Protein AF-A0A4Q6B5M4-F1 (afdb_monomer)

pLDDT: mean 81.04, std 25.34, range [31.17, 98.75]

Secondary structure (DSSP, 8-state):
---------------------------------------PPPP----TTHHHHHH--TTT--SPP----S---SSEEEEEEEEESSSEEEEEEEEETTEEEEEEETT---S-TT-----EEEEEEEGGGGG--EEEPTTSTT-EEEEEEEEEEEEETT--TTS-HHHHHHHHHHTT---EE-

Nearest PDB structures (foldseek):
  5dmp-assembly1_A  TM=9.239E-01  e=4.808E-09  Methanocella paludicola
  3n9b-assembly1_A  TM=9.604E-01  e=8.355E-09  Pseudomonas aeruginosa
  3p43-assembly1_A  TM=9.203E-01  e=5.081E-09  Methanosarcina barkeri str. Fusaro
  3ta7-assembly1_A  TM=9.375E-01  e=7.078E-09  Candidatus Korarchaeum cryptofilum OPF8
  3n9d-assembly1_A  TM=9.687E-01  e=2.818E-08  Pseudomonas aeruginosa

Solvent-accessible surface area (backbone atoms only — not comparable to full-atom values): 11612 Å² total; per-residue (Å²): 140,88,89,87,89,81,82,87,89,86,90,87,87,84,90,85,83,90,80,92,78,92,75,88,77,78,84,79,79,80,80,75,79,77,77,77,74,75,74,74,75,73,74,84,70,74,70,68,36,49,70,40,48,72,54,56,57,72,92,74,34,85,66,69,82,56,52,75,45,82,84,74,61,92,73,30,43,34,32,31,31,39,32,47,36,99,57,64,30,22,38,43,30,40,52,45,93,29,23,19,49,27,24,46,13,66,78,42,85,67,92,53,87,86,61,84,70,69,68,44,82,52,67,36,38,30,55,75,50,68,81,55,62,51,65,37,49,84,89,47,77,77,23,23,41,38,38,72,71,46,71,53,54,43,44,55,57,94,65,55,95,87,59,57,58,57,59,55,49,53,52,16,60,76,69,74,52,81,60,67,46,115

Structure (mmCIF, N/CA/C/O backbone):
data_AF-A0A4Q6B5M4-F1
#
_entry.id   AF-A0A4Q6B5M4-F1
#
loop_
_atom_site.group_PDB
_atom_site.id
_atom_site.type_symbol
_atom_site.label_atom_id
_atom_site.label_alt_id
_atom_site.label_comp_id
_atom_site.label_asym_id
_atom_site.label_entity_id
_atom_site.label_seq_id
_atom_site.pdbx_PDB_ins_code
_atom_site.Cartn_x
_atom_site.Cartn_y
_atom_site.Cartn_z
_atom_site.occupancy
_atom_site.B_iso_or_equiv
_atom_site.auth_seq_id
_atom_site.auth_comp_id
_atom_site.auth_asym_id
_atom_site.auth_atom_id
_atom_site.pdbx_PDB_model_num
ATOM 1 N N . MET A 1 1 ? 25.626 -60.208 -31.399 1.00 42.38 1 MET A N 1
ATOM 2 C CA . MET A 1 1 ? 26.322 -60.515 -30.128 1.00 42.38 1 MET A CA 1
ATOM 3 C C . MET A 1 1 ? 27.600 -61.275 -30.446 1.00 42.38 1 MET A C 1
ATOM 5 O O . MET A 1 1 ? 27.512 -62.217 -31.217 1.00 42.38 1 MET A O 1
ATOM 9 N N . ALA A 1 2 ? 28.743 -60.907 -29.865 1.00 38.94 2 ALA A N 1
ATOM 10 C CA . ALA A 1 2 ? 29.955 -61.732 -29.867 1.00 38.94 2 ALA A CA 1
ATOM 11 C C . ALA A 1 2 ? 30.818 -61.366 -28.646 1.00 38.94 2 ALA A C 1
ATOM 13 O O . ALA A 1 2 ? 31.105 -60.191 -28.427 1.00 38.94 2 ALA A O 1
ATOM 14 N N . LYS A 1 3 ? 31.200 -62.361 -27.838 1.00 37.00 3 LYS A N 1
ATOM 15 C CA . LYS A 1 3 ? 32.166 -62.235 -26.734 1.00 37.00 3 LYS A CA 1
ATOM 16 C C . LYS A 1 3 ? 33.412 -63.042 -27.090 1.00 37.00 3 LYS A C 1
ATOM 18 O O . LYS A 1 3 ? 33.269 -64.208 -27.437 1.00 37.00 3 LYS A O 1
ATOM 23 N N . ALA A 1 4 ? 34.597 -62.486 -26.859 1.00 37.84 4 ALA A N 1
ATOM 24 C CA . ALA A 1 4 ? 35.793 -63.248 -26.492 1.00 37.84 4 ALA A CA 1
ATOM 25 C C . ALA A 1 4 ? 36.790 -62.314 -25.787 1.00 37.84 4 ALA A C 1
ATOM 27 O O . ALA A 1 4 ? 36.904 -61.146 -26.152 1.00 37.84 4 ALA A O 1
ATOM 28 N N . ALA A 1 5 ? 37.490 -62.814 -24.767 1.00 43.00 5 ALA A N 1
ATOM 29 C CA . ALA A 1 5 ? 38.468 -62.055 -23.988 1.00 43.00 5 ALA A CA 1
ATOM 30 C C . ALA A 1 5 ? 39.663 -62.940 -23.603 1.00 43.00 5 ALA A C 1
ATOM 32 O O . ALA A 1 5 ? 39.475 -64.106 -23.263 1.00 43.00 5 ALA A O 1
ATOM 33 N N . VAL A 1 6 ? 40.869 -62.363 -23.592 1.00 38.94 6 VAL A N 1
ATOM 34 C CA . VAL A 1 6 ? 42.122 -62.957 -23.078 1.00 38.94 6 VAL A CA 1
ATOM 35 C C . VAL A 1 6 ? 42.915 -61.796 -22.441 1.00 38.94 6 VAL A C 1
ATOM 37 O O . VAL A 1 6 ? 43.192 -60.816 -23.120 1.00 38.94 6 VAL A O 1
ATOM 40 N N . LYS A 1 7 ? 42.986 -61.677 -21.103 1.00 36.81 7 LYS A N 1
ATOM 41 C CA . LYS A 1 7 ? 44.071 -62.153 -20.201 1.00 36.81 7 LYS A CA 1
ATOM 42 C C . LYS A 1 7 ? 45.480 -61.664 -20.623 1.00 36.81 7 LYS A C 1
ATOM 44 O O . LYS A 1 7 ? 45.949 -62.028 -21.684 1.00 36.81 7 LYS A O 1
ATOM 49 N N . SER A 1 8 ? 46.108 -60.763 -19.845 1.00 32.69 8 SER A N 1
ATOM 50 C CA . SER A 1 8 ? 47.128 -61.061 -18.796 1.00 32.69 8 SER A CA 1
ATOM 51 C C . SER A 1 8 ? 48.519 -61.402 -19.378 1.00 32.69 8 SER A C 1
ATOM 53 O O . SER A 1 8 ? 48.589 -62.223 -20.274 1.00 32.69 8 SER A O 1
ATOM 55 N N . ALA A 1 9 ? 49.677 -60.906 -18.914 1.00 34.44 9 ALA A N 1
ATOM 56 C CA . ALA A 1 9 ? 50.040 -60.133 -17.708 1.00 34.44 9 ALA A CA 1
ATOM 57 C C . ALA A 1 9 ? 50.826 -58.840 -18.114 1.00 34.44 9 ALA A C 1
ATOM 59 O O . ALA A 1 9 ? 50.424 -58.238 -19.101 1.00 34.44 9 ALA A O 1
ATOM 60 N N . SER A 1 10 ? 51.869 -58.268 -17.475 1.00 35.84 10 SER A N 1
ATOM 61 C CA . SER A 1 10 ? 52.688 -58.549 -16.267 1.00 35.84 10 SER A CA 1
ATOM 62 C C . SER A 1 10 ? 53.366 -57.262 -15.730 1.00 35.84 10 SER A C 1
ATOM 64 O O . SER A 1 10 ? 53.421 -56.247 -16.416 1.00 35.84 10 SER A O 1
ATOM 66 N N . LYS A 1 11 ? 53.923 -57.299 -14.506 1.00 38.00 11 LYS A N 1
ATOM 67 C CA . LYS A 1 11 ? 54.748 -56.222 -13.907 1.00 38.00 11 LYS A CA 1
ATOM 68 C C . LYS A 1 11 ? 56.226 -56.331 -14.309 1.00 38.00 11 LYS A C 1
ATOM 70 O O . LYS A 1 11 ? 56.774 -57.426 -14.268 1.00 38.00 11 LYS A O 1
ATOM 75 N N . ALA A 1 12 ? 56.904 -55.192 -14.456 1.00 36.09 12 ALA A N 1
ATOM 76 C CA . ALA A 1 12 ? 58.336 -55.057 -14.166 1.00 36.09 12 ALA A CA 1
ATOM 77 C C . ALA A 1 12 ? 58.603 -53.709 -13.472 1.00 36.09 12 ALA A C 1
ATOM 79 O O . ALA A 1 12 ? 57.916 -52.721 -13.724 1.00 36.09 12 ALA A O 1
ATOM 80 N N . LYS A 1 13 ? 59.560 -53.683 -12.540 1.00 37.38 13 LYS A N 1
ATOM 81 C CA . LYS A 1 13 ? 59.838 -52.559 -11.632 1.00 37.38 13 LYS A CA 1
ATOM 82 C C . LYS A 1 13 ? 61.343 -52.320 -11.624 1.00 37.38 13 LYS A C 1
ATOM 84 O O . LYS A 1 13 ? 62.076 -53.219 -11.227 1.00 37.38 13 LYS A O 1
ATOM 89 N N . VAL A 1 14 ? 61.799 -51.124 -11.996 1.00 36.53 14 VAL A N 1
ATOM 90 C CA . VAL A 1 14 ? 63.219 -50.747 -11.904 1.00 36.53 14 VAL A CA 1
ATOM 91 C C . VAL A 1 14 ? 63.353 -49.470 -11.077 1.00 36.53 14 VAL A C 1
ATOM 93 O O . VAL A 1 14 ? 62.690 -48.470 -11.340 1.00 36.53 14 VAL A O 1
ATOM 96 N N . LYS A 1 15 ? 64.195 -49.528 -10.041 1.00 36.88 15 LYS A N 1
ATOM 97 C CA . LYS A 1 15 ? 64.690 -48.366 -9.288 1.00 36.88 15 LYS A CA 1
ATOM 98 C C . LYS A 1 15 ? 66.018 -47.921 -9.905 1.00 36.88 15 LYS A C 1
ATOM 100 O O . LYS A 1 15 ? 66.860 -48.771 -10.171 1.00 36.88 15 LYS A O 1
ATOM 105 N N . ALA A 1 16 ? 66.252 -46.615 -9.975 1.00 36.25 16 ALA A N 1
ATOM 106 C CA . ALA A 1 16 ? 67.590 -46.023 -10.052 1.00 36.25 16 ALA A CA 1
ATOM 107 C C . ALA A 1 16 ? 67.633 -44.748 -9.187 1.00 36.25 16 ALA A C 1
ATOM 109 O O . ALA A 1 16 ? 66.583 -44.224 -8.806 1.00 36.25 16 ALA A O 1
ATOM 110 N N . ALA A 1 17 ? 68.829 -44.318 -8.778 1.00 32.91 17 ALA A N 1
ATOM 111 C CA . ALA A 1 17 ? 69.013 -43.506 -7.575 1.00 32.91 17 ALA A CA 1
ATOM 112 C C . ALA A 1 17 ? 69.288 -42.003 -7.800 1.00 32.91 17 ALA A C 1
ATOM 114 O O . ALA A 1 17 ? 69.894 -41.591 -8.780 1.00 32.91 17 ALA A O 1
ATOM 115 N N . ALA A 1 18 ? 68.851 -41.231 -6.800 1.00 33.88 18 ALA A N 1
ATOM 116 C CA . ALA A 1 18 ? 69.372 -39.968 -6.265 1.00 33.88 18 ALA A CA 1
ATOM 117 C C . ALA A 1 18 ? 70.358 -39.086 -7.071 1.00 33.88 18 ALA A C 1
ATOM 119 O O . ALA A 1 18 ? 71.504 -39.453 -7.307 1.00 33.88 18 ALA A O 1
ATOM 120 N N . ALA A 1 19 ? 70.001 -37.799 -7.175 1.00 36.66 19 ALA A N 1
ATOM 121 C CA . ALA A 1 19 ? 70.948 -36.690 -7.018 1.00 36.66 19 ALA A CA 1
ATOM 122 C C . ALA A 1 19 ? 70.264 -35.497 -6.317 1.00 36.66 19 ALA A C 1
ATOM 124 O O . ALA A 1 19 ? 69.247 -34.989 -6.787 1.00 36.66 19 ALA A O 1
ATOM 125 N N . LYS A 1 20 ? 70.812 -35.030 -5.185 1.00 34.44 20 LYS A N 1
ATOM 126 C CA . LYS A 1 20 ? 70.372 -33.782 -4.532 1.00 34.44 20 LYS A CA 1
ATOM 127 C C . LYS A 1 20 ? 70.945 -32.580 -5.292 1.00 34.44 20 LYS A C 1
ATOM 129 O O . LYS A 1 20 ? 72.160 -32.490 -5.438 1.00 34.44 20 LYS A O 1
ATOM 134 N N . LYS A 1 21 ? 70.108 -31.600 -5.646 1.00 40.22 21 LYS A N 1
ATOM 135 C CA . LYS A 1 21 ? 70.546 -30.205 -5.836 1.00 40.22 21 LYS A CA 1
ATOM 136 C C . LYS A 1 21 ? 69.631 -29.258 -5.065 1.00 40.22 21 LYS A C 1
ATOM 138 O O . LYS A 1 21 ? 68.431 -29.185 -5.306 1.00 40.22 21 LYS A O 1
ATOM 143 N N . THR A 1 22 ? 70.222 -28.554 -4.110 1.00 33.88 22 THR A N 1
ATOM 144 C CA . THR A 1 22 ? 69.594 -27.524 -3.282 1.00 33.88 22 THR A CA 1
ATOM 145 C C . THR A 1 22 ? 69.374 -26.255 -4.104 1.00 33.88 22 THR A C 1
ATOM 147 O O . THR A 1 22 ? 70.327 -25.561 -4.441 1.00 33.88 22 THR A O 1
ATOM 150 N N . ALA A 1 23 ? 68.115 -25.917 -4.387 1.00 41.38 23 ALA A N 1
ATOM 151 C CA . ALA A 1 23 ? 67.731 -24.631 -4.966 1.00 41.38 23 ALA A CA 1
ATOM 152 C C . ALA A 1 23 ? 66.946 -23.814 -3.929 1.00 41.38 23 ALA A C 1
ATOM 154 O O . ALA A 1 23 ? 65.797 -24.118 -3.604 1.00 41.38 23 ALA A O 1
ATOM 155 N N . LYS A 1 24 ? 67.589 -22.780 -3.383 1.00 34.22 24 LYS A N 1
ATOM 156 C CA . LYS A 1 24 ? 67.039 -21.889 -2.353 1.00 34.22 24 LYS A CA 1
ATOM 157 C C . LYS A 1 24 ? 66.007 -20.954 -3.003 1.00 34.22 24 LYS A C 1
ATOM 159 O O . LYS A 1 24 ? 66.371 -19.906 -3.526 1.00 34.22 24 LYS A O 1
ATOM 164 N N . LYS A 1 25 ? 64.728 -21.348 -3.036 1.00 37.06 25 LYS A N 1
ATOM 165 C CA . LYS A 1 25 ? 63.666 -20.542 -3.664 1.00 37.06 25 LYS A CA 1
ATOM 166 C C . LYS A 1 25 ? 63.131 -19.500 -2.676 1.00 37.06 25 LYS A C 1
ATOM 168 O O . LYS A 1 25 ? 62.394 -19.825 -1.750 1.00 37.06 25 LYS A O 1
ATOM 173 N N . THR A 1 26 ? 63.541 -18.251 -2.872 1.00 31.17 26 THR A N 1
ATOM 174 C CA . THR A 1 26 ? 63.133 -17.092 -2.070 1.00 31.17 26 THR A CA 1
ATOM 175 C C . THR A 1 26 ? 61.615 -16.907 -2.117 1.00 31.17 26 THR A C 1
ATOM 177 O O . THR A 1 26 ? 61.044 -16.737 -3.194 1.00 31.17 26 THR A O 1
ATOM 180 N N . VAL A 1 27 ? 60.954 -16.911 -0.957 1.00 37.06 27 VAL A N 1
ATOM 181 C CA . VAL A 1 27 ? 59.516 -16.624 -0.852 1.00 37.06 27 VAL A CA 1
ATOM 182 C C . VAL A 1 27 ? 59.312 -15.109 -0.888 1.00 37.06 27 VAL A C 1
ATOM 184 O O . VAL A 1 27 ? 59.305 -14.439 0.144 1.00 37.06 27 VAL A O 1
ATOM 187 N N . THR A 1 28 ? 59.143 -14.549 -2.085 1.00 34.59 28 THR A N 1
ATOM 188 C CA . THR A 1 28 ? 58.690 -13.164 -2.255 1.00 34.59 28 THR A CA 1
ATOM 189 C C . THR A 1 28 ? 57.219 -13.060 -1.863 1.00 34.59 28 THR A C 1
ATOM 191 O O . THR A 1 28 ? 56.308 -13.397 -2.621 1.00 34.59 28 THR A O 1
ATOM 194 N N . LYS A 1 29 ? 56.991 -12.585 -0.638 1.00 35.84 29 LYS A N 1
ATOM 195 C CA . LYS A 1 29 ? 55.674 -12.323 -0.055 1.00 35.84 29 LYS A CA 1
ATOM 196 C C . LYS A 1 29 ? 54.997 -11.181 -0.830 1.00 35.84 29 LYS A C 1
ATOM 198 O O . LYS A 1 29 ? 55.178 -10.017 -0.488 1.00 35.84 29 LYS A O 1
ATOM 203 N N . LYS A 1 30 ? 54.242 -11.495 -1.893 1.00 34.91 30 LYS A N 1
ATOM 204 C CA . LYS A 1 30 ? 53.422 -10.503 -2.612 1.00 34.91 30 LYS A CA 1
ATOM 205 C C . LYS A 1 30 ? 52.330 -9.980 -1.678 1.00 34.91 30 LYS A C 1
ATOM 207 O O . LYS A 1 30 ? 51.300 -10.619 -1.485 1.00 34.91 30 LYS A O 1
ATOM 212 N N . THR A 1 31 ? 52.559 -8.801 -1.114 1.00 31.94 31 THR A N 1
ATOM 213 C CA . THR A 1 31 ? 51.557 -7.984 -0.431 1.00 31.94 31 THR A CA 1
ATOM 214 C C . THR A 1 31 ? 50.509 -7.522 -1.441 1.00 31.94 31 THR A C 1
ATOM 216 O O . THR A 1 31 ? 50.630 -6.468 -2.056 1.00 31.94 31 THR A O 1
ATOM 219 N N . THR A 1 32 ? 49.453 -8.315 -1.626 1.00 35.03 32 THR A N 1
ATOM 220 C CA . THR A 1 32 ? 48.242 -7.848 -2.305 1.00 35.03 32 THR A CA 1
ATOM 221 C C . THR A 1 32 ? 47.531 -6.854 -1.397 1.00 35.03 32 THR A C 1
ATOM 223 O O . THR A 1 32 ? 46.841 -7.244 -0.451 1.00 35.03 32 THR A O 1
ATOM 226 N N . THR A 1 33 ? 47.712 -5.567 -1.676 1.00 34.56 33 THR A N 1
ATOM 227 C CA . THR A 1 33 ? 47.010 -4.474 -1.007 1.00 34.56 33 THR A CA 1
ATOM 228 C C . THR A 1 33 ? 45.510 -4.646 -1.239 1.00 34.56 33 THR A C 1
ATOM 230 O O . THR A 1 33 ? 44.998 -4.315 -2.308 1.00 34.56 33 THR A O 1
ATOM 233 N N . LYS A 1 34 ? 44.781 -5.189 -0.253 1.00 40.09 34 LYS A N 1
ATOM 234 C CA . LYS A 1 34 ? 43.314 -5.190 -0.284 1.00 40.09 34 LYS A CA 1
ATOM 235 C C . LYS A 1 34 ? 42.860 -3.733 -0.265 1.00 40.09 34 LYS A C 1
ATOM 237 O O . LYS A 1 34 ? 42.846 -3.107 0.793 1.00 40.09 34 LYS A O 1
ATOM 242 N N . LYS A 1 35 ? 42.495 -3.201 -1.435 1.00 36.72 35 LYS A N 1
ATOM 243 C CA . LYS A 1 35 ? 41.784 -1.929 -1.557 1.00 36.72 35 LYS A CA 1
ATOM 244 C C . LYS A 1 35 ? 40.495 -2.093 -0.754 1.00 36.72 35 LYS A C 1
ATOM 246 O O . LYS A 1 35 ? 39.591 -2.796 -1.194 1.00 36.72 35 LYS A O 1
ATOM 251 N N . LYS A 1 36 ? 40.445 -1.518 0.454 1.00 40.34 36 LYS A N 1
ATOM 252 C CA . LYS A 1 36 ? 39.200 -1.410 1.217 1.00 40.34 36 LYS A CA 1
ATOM 253 C C . LYS A 1 36 ? 38.262 -0.569 0.360 1.00 40.34 36 LYS A C 1
ATOM 255 O O . LYS A 1 36 ? 38.395 0.650 0.324 1.00 40.34 36 LYS A O 1
ATOM 260 N N . THR A 1 37 ? 37.335 -1.213 -0.340 1.00 36.78 37 THR A N 1
ATOM 261 C CA . THR A 1 37 ? 36.093 -0.550 -0.706 1.00 36.78 37 THR A CA 1
ATOM 262 C C . THR A 1 37 ? 35.464 -0.128 0.612 1.00 36.78 37 THR A C 1
ATOM 264 O O . THR A 1 37 ? 35.127 -0.963 1.453 1.00 36.78 37 THR A O 1
ATOM 267 N N . ALA A 1 38 ? 35.411 1.181 0.851 1.00 39.91 38 ALA A N 1
ATOM 268 C CA . ALA A 1 38 ? 34.606 1.696 1.936 1.00 39.91 38 ALA A CA 1
ATOM 269 C C . ALA A 1 38 ? 33.176 1.247 1.636 1.00 39.91 38 ALA A C 1
ATOM 271 O O . ALA A 1 38 ? 32.595 1.668 0.637 1.00 39.91 38 ALA A O 1
ATOM 272 N N . ARG A 1 39 ? 32.634 0.348 2.465 1.00 43.16 39 ARG A N 1
ATOM 273 C CA . ARG A 1 39 ? 31.192 0.121 2.506 1.00 43.16 39 ARG A CA 1
ATOM 274 C C . ARG A 1 39 ? 30.611 1.481 2.857 1.00 43.16 39 ARG A C 1
ATOM 276 O O . ARG A 1 39 ? 30.799 1.929 3.988 1.00 43.16 39 ARG A O 1
ATOM 283 N N . VAL A 1 40 ? 30.008 2.149 1.874 1.00 39.31 40 VAL A N 1
ATOM 284 C CA . VAL A 1 40 ? 29.271 3.390 2.104 1.00 39.31 40 VAL A CA 1
ATOM 285 C C . VAL A 1 40 ? 28.313 3.073 3.244 1.00 39.31 40 VAL A C 1
ATOM 287 O O . VAL A 1 40 ? 27.558 2.100 3.163 1.00 39.31 40 VAL A O 1
ATOM 290 N N . LYS A 1 41 ? 28.451 3.793 4.365 1.00 34.00 41 LYS A N 1
ATOM 291 C CA . LYS A 1 41 ? 27.530 3.642 5.491 1.00 34.00 41 LYS A CA 1
ATOM 292 C C . LYS A 1 41 ? 26.164 3.964 4.899 1.00 34.00 41 LYS A C 1
ATOM 294 O O . LYS A 1 41 ? 26.003 5.064 4.373 1.00 34.00 41 LYS A O 1
ATOM 299 N N . ALA A 1 42 ? 25.245 2.998 4.912 1.00 43.44 42 ALA A N 1
ATOM 300 C CA . ALA A 1 42 ? 23.878 3.257 4.484 1.00 43.44 42 ALA A CA 1
ATOM 301 C C . ALA A 1 42 ? 23.394 4.518 5.223 1.00 43.44 42 ALA A C 1
ATOM 303 O O . ALA A 1 42 ? 23.734 4.658 6.410 1.00 43.44 42 ALA A O 1
ATOM 304 N N . PRO A 1 43 ? 22.701 5.451 4.544 1.00 39.78 43 PRO A N 1
ATOM 305 C CA . PRO A 1 43 ? 22.146 6.613 5.223 1.00 39.78 43 PRO A CA 1
ATOM 306 C C . PRO A 1 43 ? 21.337 6.125 6.425 1.00 39.78 43 PRO A C 1
ATOM 308 O O . PRO A 1 43 ?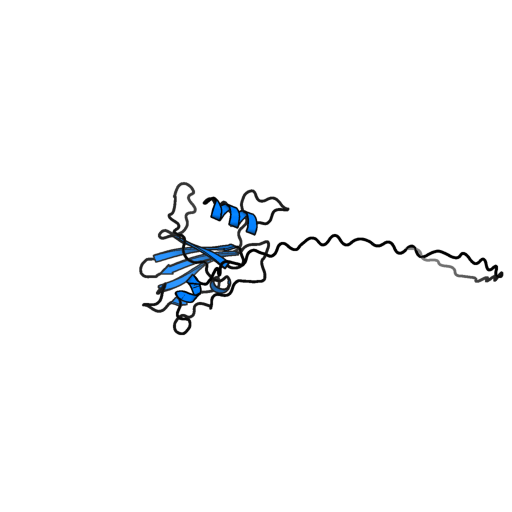 20.716 5.062 6.363 1.00 39.78 43 PRO A O 1
ATOM 311 N N . GLU A 1 44 ? 21.404 6.849 7.543 1.00 41.00 44 GLU A N 1
ATOM 312 C CA . GLU A 1 44 ? 20.635 6.471 8.728 1.00 41.00 44 GLU A CA 1
ATOM 313 C C . GLU A 1 44 ? 19.160 6.465 8.341 1.00 41.00 44 GLU A C 1
ATOM 315 O O . GLU A 1 44 ? 18.600 7.503 7.987 1.00 41.00 44 GLU A O 1
ATOM 320 N N . ALA A 1 45 ? 18.587 5.259 8.299 1.00 55.59 45 ALA A N 1
ATOM 321 C CA . ALA A 1 45 ? 17.284 5.043 7.706 1.00 55.59 45 ALA A CA 1
ATOM 322 C C . ALA A 1 45 ? 16.268 5.939 8.412 1.00 55.59 45 ALA A C 1
ATOM 324 O O . ALA A 1 45 ? 16.150 5.908 9.643 1.00 55.59 45 ALA A O 1
ATOM 325 N N . LYS A 1 46 ? 15.507 6.716 7.628 1.00 61.12 46 LYS A N 1
ATOM 326 C CA . LYS A 1 46 ? 14.263 7.304 8.133 1.00 61.12 46 LYS A CA 1
ATOM 327 C C . LYS A 1 46 ? 13.480 6.158 8.784 1.00 61.12 46 LYS A C 1
ATOM 329 O O . LYS A 1 46 ? 13.434 5.076 8.200 1.00 61.12 46 LYS A O 1
ATOM 334 N N . PRO A 1 47 ? 12.890 6.337 9.973 1.00 84.06 47 PRO A N 1
ATOM 335 C CA . PRO A 1 47 ? 12.172 5.253 10.624 1.00 84.06 47 PRO A CA 1
ATOM 336 C C . PRO A 1 47 ? 10.838 5.049 9.888 1.00 84.06 47 PRO A C 1
ATOM 338 O O . PRO A 1 47 ? 9.826 5.632 10.268 1.00 84.06 47 PRO A O 1
ATOM 341 N N . LEU A 1 48 ? 10.878 4.268 8.801 1.00 90.88 48 LEU A N 1
ATOM 342 C CA . LEU A 1 48 ? 9.833 4.146 7.774 1.00 90.88 48 LEU A CA 1
ATOM 343 C C . LEU A 1 48 ? 8.447 3.887 8.386 1.00 90.88 48 LEU A C 1
ATOM 345 O O . LEU A 1 48 ? 7.477 4.568 8.076 1.00 90.88 48 LEU A O 1
ATOM 349 N N . LEU A 1 49 ? 8.389 2.989 9.371 1.00 95.62 49 LEU A N 1
ATOM 350 C CA . LEU A 1 49 ? 7.158 2.576 10.051 1.00 95.62 49 LEU A CA 1
ATOM 351 C C . LEU A 1 49 ? 6.849 3.373 11.333 1.00 95.62 49 LEU A C 1
ATOM 353 O O . LEU A 1 49 ? 6.016 2.956 12.136 1.00 95.62 49 LEU A O 1
ATOM 357 N N . LYS A 1 50 ? 7.504 4.519 11.571 1.00 95.38 50 LYS A N 1
ATOM 358 C CA . LYS A 1 50 ? 7.275 5.328 12.782 1.00 95.38 50 LYS A CA 1
ATOM 359 C C . LYS A 1 50 ? 5.849 5.857 12.855 1.00 95.38 50 LYS A C 1
ATOM 361 O O . LYS A 1 50 ? 5.207 5.712 13.891 1.00 95.38 50 LYS A O 1
ATOM 366 N N . GLU A 1 51 ? 5.365 6.477 11.780 1.00 95.62 51 GLU A N 1
ATOM 367 C CA . GLU A 1 51 ? 3.995 6.997 11.745 1.00 95.62 51 GLU A CA 1
ATOM 368 C C . GLU A 1 51 ? 2.968 5.859 11.648 1.00 95.62 51 GLU A C 1
ATOM 370 O O . GLU A 1 51 ? 1.889 5.991 12.216 1.00 95.62 51 GLU A O 1
ATOM 375 N N . TYR A 1 52 ? 3.327 4.704 11.065 1.00 96.56 52 TYR A N 1
ATOM 376 C CA . TYR A 1 52 ? 2.511 3.488 11.152 1.00 96.56 52 TYR A CA 1
ATOM 377 C C . TYR A 1 52 ? 2.297 3.069 12.614 1.00 96.56 52 TYR A C 1
ATOM 379 O O . TYR A 1 52 ? 1.162 3.088 13.086 1.00 96.56 52 TYR A O 1
ATOM 387 N N . ASN A 1 53 ? 3.382 2.788 13.348 1.00 96.50 53 ASN A N 1
ATOM 388 C CA . ASN A 1 53 ? 3.335 2.322 14.740 1.00 96.50 53 ASN A CA 1
ATOM 389 C C . ASN A 1 53 ? 2.695 3.343 15.688 1.00 96.50 53 ASN A C 1
ATOM 391 O O . ASN A 1 53 ? 1.980 2.970 16.606 1.00 96.50 53 ASN A O 1
ATOM 395 N N . LYS A 1 54 ? 2.920 4.640 15.459 1.00 96.62 54 LYS A N 1
ATOM 396 C CA . LYS A 1 54 ? 2.342 5.726 16.265 1.00 96.62 54 LYS A CA 1
ATOM 397 C C . LYS A 1 54 ? 0.818 5.849 16.126 1.00 96.62 54 LYS A C 1
ATOM 399 O O . LYS A 1 54 ? 0.185 6.416 17.013 1.00 96.62 54 LYS A O 1
ATOM 404 N N . LYS A 1 55 ? 0.237 5.377 15.017 1.00 95.56 55 LYS A N 1
ATOM 405 C CA . LYS A 1 55 ? -1.206 5.465 14.738 1.00 95.56 55 LYS A CA 1
ATOM 406 C C . LYS A 1 55 ? -2.014 4.241 15.182 1.00 95.56 55 LYS A C 1
ATOM 408 O O . LYS A 1 55 ? -3.237 4.319 15.133 1.00 95.56 55 LYS A O 1
ATOM 413 N N . ARG A 1 56 ? -1.374 3.134 15.579 1.00 96.25 56 ARG A N 1
ATOM 414 C CA . ARG A 1 56 ? -2.057 1.893 15.985 1.00 96.25 56 ARG A CA 1
ATOM 415 C C . ARG A 1 56 ? -1.972 1.673 17.488 1.00 96.25 56 ARG A C 1
ATOM 417 O O . ARG A 1 56 ? -0.947 1.935 18.109 1.00 96.25 56 ARG A O 1
ATOM 424 N N . ASP A 1 57 ? -3.037 1.102 18.034 1.00 95.88 57 ASP A N 1
ATOM 425 C CA . ASP A 1 57 ? -3.065 0.514 19.367 1.00 95.88 57 ASP A CA 1
ATOM 426 C C . ASP A 1 57 ? -3.135 -1.015 19.242 1.00 95.88 57 ASP A C 1
ATOM 428 O O . ASP A 1 57 ? -4.212 -1.614 19.167 1.00 95.88 57 ASP A O 1
ATOM 432 N N . PHE A 1 58 ? -1.963 -1.656 19.208 1.00 95.56 58 PHE A N 1
ATOM 433 C CA . PHE A 1 58 ? -1.811 -3.113 19.071 1.00 95.56 58 PHE A CA 1
ATOM 434 C C . PHE A 1 58 ? -2.389 -3.918 20.253 1.00 95.56 58 PHE A C 1
ATOM 436 O O . PHE A 1 58 ? -2.401 -5.144 20.210 1.00 95.56 58 PHE A O 1
ATOM 443 N N . SER A 1 59 ? -2.901 -3.260 21.305 1.00 95.62 59 SER A N 1
ATOM 444 C CA . SER A 1 59 ? -3.694 -3.927 22.350 1.00 95.62 59 SER A CA 1
ATOM 445 C C . SER A 1 59 ? -5.166 -4.136 21.960 1.00 95.62 59 SER A C 1
ATOM 447 O O . SER A 1 59 ? -5.874 -4.894 22.626 1.00 95.62 59 SER A O 1
ATOM 449 N N . LYS A 1 60 ? -5.628 -3.483 20.883 1.00 95.12 60 LYS A N 1
ATOM 450 C CA . LYS A 1 60 ? -7.011 -3.530 20.382 1.00 95.12 60 LYS A CA 1
ATOM 451 C C . LYS A 1 60 ? -7.118 -4.057 18.956 1.00 95.12 60 LYS A C 1
ATOM 453 O O . LYS A 1 60 ? -8.060 -4.785 18.652 1.00 95.12 60 LYS A O 1
ATOM 458 N N . THR A 1 61 ? -6.208 -3.643 18.074 1.00 94.88 61 THR A N 1
ATOM 459 C CA . THR A 1 61 ? -6.202 -4.081 16.673 1.00 94.88 61 THR A CA 1
ATOM 460 C C . THR A 1 61 ? -5.484 -5.421 16.522 1.00 94.88 61 THR A C 1
ATOM 462 O O . THR A 1 61 ? -4.523 -5.699 17.235 1.00 94.88 61 THR A O 1
ATOM 465 N N . ALA A 1 62 ? -5.939 -6.244 15.575 1.00 95.69 62 ALA A N 1
ATOM 466 C CA . ALA A 1 62 ? -5.250 -7.472 15.167 1.00 95.69 62 ALA A CA 1
ATOM 467 C C . ALA A 1 62 ? -4.193 -7.222 14.069 1.00 95.69 62 ALA A C 1
ATOM 469 O O . ALA A 1 62 ? -3.573 -8.167 13.582 1.00 95.69 62 ALA A O 1
ATOM 470 N N . GLU A 1 63 ? -4.002 -5.964 13.657 1.00 96.56 63 GLU A N 1
ATOM 471 C CA . GLU A 1 63 ? -2.945 -5.571 12.724 1.00 96.56 63 GLU A CA 1
ATOM 472 C C . GLU A 1 63 ? -1.544 -5.879 13.295 1.00 96.56 63 GLU A C 1
ATOM 474 O O . GLU A 1 63 ? -1.307 -5.692 14.491 1.00 96.56 63 GLU A O 1
ATOM 479 N N . PRO A 1 64 ? -0.577 -6.293 12.458 1.00 96.06 64 PRO A N 1
ATOM 480 C CA . PRO A 1 64 ? 0.775 -6.603 12.911 1.00 96.06 64 PRO A CA 1
ATOM 481 C C . PRO A 1 64 ? 1.562 -5.352 13.328 1.00 96.06 64 PRO A C 1
ATOM 483 O O . PRO A 1 64 ? 1.462 -4.291 12.703 1.00 96.06 64 PRO A O 1
ATOM 486 N N . GLU A 1 65 ? 2.434 -5.503 14.328 1.00 95.62 65 GLU A N 1
ATOM 487 C CA . GLU A 1 65 ? 3.41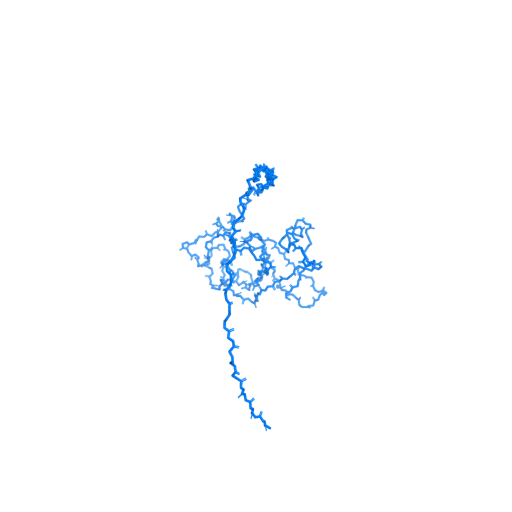6 -4.476 14.689 1.00 95.62 65 GLU A CA 1
ATOM 488 C C . GLU A 1 65 ? 4.357 -4.146 13.517 1.00 95.62 65 GLU A C 1
ATOM 490 O O . GLU A 1 65 ? 4.786 -5.011 12.745 1.00 95.62 65 GLU A O 1
ATOM 495 N N . GLY A 1 66 ? 4.700 -2.864 13.382 1.00 93.62 66 GLY A N 1
ATOM 496 C CA . GLY A 1 66 ? 5.493 -2.353 12.274 1.00 93.62 66 GLY A CA 1
ATOM 497 C C . GLY A 1 66 ? 6.986 -2.613 12.434 1.00 93.62 66 GLY A C 1
ATOM 498 O O . GLY A 1 66 ? 7.692 -1.813 13.053 1.00 93.62 66 GLY A O 1
ATOM 499 N N . ALA A 1 67 ? 7.476 -3.673 11.789 1.00 93.75 67 ALA A N 1
ATOM 500 C CA . ALA A 1 67 ? 8.898 -3.972 11.619 1.00 93.75 67 ALA A CA 1
ATOM 501 C C . ALA A 1 67 ? 9.314 -3.934 10.135 1.00 93.75 67 ALA A C 1
ATOM 503 O O . ALA A 1 67 ? 8.599 -4.431 9.265 1.00 93.75 67 ALA A O 1
ATOM 504 N N . VAL A 1 68 ? 10.484 -3.351 9.845 1.00 92.56 68 VAL A N 1
ATOM 505 C CA . VAL A 1 68 ? 11.054 -3.322 8.484 1.00 92.56 68 VAL A CA 1
ATOM 506 C C . VAL A 1 68 ? 11.550 -4.719 8.115 1.00 92.56 68 VAL A C 1
ATOM 508 O O . VAL A 1 68 ? 12.290 -5.348 8.876 1.00 92.56 68 VAL A O 1
ATOM 511 N N . TYR A 1 69 ? 11.162 -5.204 6.939 1.00 90.75 69 TYR A N 1
ATOM 512 C CA . TYR A 1 69 ? 11.504 -6.537 6.467 1.00 90.75 69 TYR A CA 1
ATOM 513 C C . TYR A 1 69 ? 12.963 -6.612 5.997 1.00 90.75 69 TYR A C 1
ATOM 515 O O . TYR A 1 69 ? 13.376 -5.938 5.056 1.00 90.75 69 TYR A O 1
ATOM 523 N N . ALA A 1 70 ? 13.768 -7.446 6.660 1.00 84.38 70 ALA A N 1
ATOM 524 C CA . ALA A 1 70 ? 15.211 -7.509 6.416 1.00 84.38 70 ALA A CA 1
ATOM 525 C C . ALA A 1 70 ? 15.607 -8.289 5.143 1.00 84.38 70 ALA A C 1
ATOM 527 O O . ALA A 1 70 ? 16.665 -8.027 4.567 1.00 84.38 70 ALA A O 1
ATOM 528 N N . ASN A 1 71 ? 14.786 -9.248 4.700 1.00 81.50 71 ASN A N 1
ATOM 529 C CA . ASN A 1 71 ? 15.095 -10.148 3.581 1.00 81.50 71 ASN A CA 1
ATOM 530 C C . ASN A 1 71 ? 14.600 -9.584 2.242 1.00 81.50 71 ASN A C 1
ATOM 532 O O . ASN A 1 71 ? 13.682 -10.117 1.625 1.00 81.50 71 ASN A O 1
ATOM 536 N N . ARG A 1 72 ? 15.231 -8.502 1.784 1.00 80.88 72 ARG A N 1
ATOM 537 C CA . ARG A 1 72 ? 14.875 -7.842 0.518 1.00 80.88 72 ARG A CA 1
ATOM 538 C C . ARG A 1 72 ? 15.124 -8.762 -0.687 1.00 80.88 72 ARG A C 1
ATOM 540 O O . ARG A 1 72 ? 16.146 -9.449 -0.758 1.00 80.88 72 ARG A O 1
ATOM 547 N N . SER A 1 73 ? 14.189 -8.757 -1.633 1.00 80.62 73 SER A N 1
ATOM 548 C CA . SER A 1 73 ? 14.126 -9.647 -2.799 1.00 80.62 73 SER A CA 1
ATOM 549 C C . SER A 1 73 ? 14.224 -8.848 -4.106 1.00 80.62 73 SER A C 1
ATOM 551 O O . SER A 1 73 ? 13.745 -7.725 -4.178 1.00 80.62 73 SER A O 1
ATOM 553 N N . LYS A 1 74 ? 14.784 -9.435 -5.179 1.00 83.50 74 LYS A N 1
ATOM 554 C CA . LYS A 1 74 ? 14.672 -8.854 -6.540 1.00 83.50 74 LYS A CA 1
ATOM 555 C C . LYS A 1 74 ? 13.257 -8.973 -7.127 1.00 83.50 74 LYS A C 1
ATOM 557 O O . LYS A 1 74 ? 12.947 -8.300 -8.101 1.00 83.50 74 LYS A O 1
ATOM 562 N N . ARG A 1 75 ? 12.425 -9.860 -6.576 1.00 90.62 75 ARG A N 1
ATOM 563 C CA . ARG A 1 75 ? 11.004 -9.997 -6.907 1.00 90.62 75 ARG A CA 1
ATOM 564 C C . ARG A 1 75 ? 10.206 -9.292 -5.812 1.00 90.62 75 ARG A C 1
ATOM 566 O O . ARG A 1 75 ? 10.146 -9.831 -4.708 1.00 90.62 75 ARG A O 1
ATOM 573 N N . LEU A 1 76 ? 9.673 -8.115 -6.130 1.00 95.69 76 LEU A N 1
ATOM 574 C CA . LEU A 1 76 ? 8.976 -7.215 -5.209 1.00 95.69 76 LEU A CA 1
ATOM 575 C C . LEU A 1 76 ? 7.489 -7.580 -5.134 1.00 95.69 76 LEU A C 1
ATOM 577 O O . LEU A 1 76 ? 6.881 -7.870 -6.165 1.00 95.69 76 LEU A O 1
ATOM 581 N N . ALA A 1 77 ? 6.908 -7.611 -3.936 1.00 97.31 77 ALA A N 1
ATOM 582 C CA . ALA A 1 77 ? 5.504 -7.951 -3.718 1.00 97.31 77 ALA A CA 1
ATOM 583 C C . ALA A 1 77 ? 4.560 -6.746 -3.863 1.00 97.31 77 ALA A C 1
ATOM 585 O O . ALA A 1 77 ? 4.919 -5.611 -3.545 1.00 97.31 77 ALA A O 1
ATOM 586 N N . PHE A 1 78 ? 3.319 -7.004 -4.274 1.00 98.31 78 PHE A N 1
ATOM 587 C CA . PHE A 1 78 ? 2.218 -6.049 -4.140 1.00 98.31 78 PHE A CA 1
ATOM 588 C C . PHE A 1 78 ? 1.041 -6.677 -3.396 1.00 98.31 78 PHE A C 1
ATOM 590 O O . PHE A 1 78 ? 0.850 -7.895 -3.421 1.00 98.31 78 PHE A O 1
ATOM 597 N N . VAL A 1 79 ? 0.225 -5.823 -2.782 1.00 98.56 79 VAL A N 1
ATOM 598 C CA . VAL A 1 79 ? -1.103 -6.186 -2.285 1.00 98.56 79 VAL A CA 1
ATOM 599 C C . VAL A 1 79 ? -2.089 -5.066 -2.606 1.00 98.56 79 VAL A C 1
ATOM 601 O O . VAL A 1 79 ? -1.756 -3.881 -2.527 1.00 98.56 79 VAL A O 1
ATOM 604 N N . VAL A 1 80 ? -3.309 -5.442 -2.972 1.00 98.56 80 VAL A N 1
ATOM 605 C CA . VAL A 1 80 ? -4.463 -4.551 -3.057 1.00 98.56 80 VAL A CA 1
ATOM 606 C C . VAL A 1 80 ? -5.469 -5.019 -2.019 1.00 98.56 80 VAL A C 1
ATOM 608 O O . VAL A 1 80 ? -6.029 -6.106 -2.136 1.00 98.56 80 VAL A O 1
ATOM 611 N N . GLN A 1 81 ? -5.718 -4.204 -1.002 1.00 98.75 81 GLN A N 1
ATOM 612 C CA . GLN A 1 81 ? -6.712 -4.489 0.030 1.00 98.75 81 GLN A CA 1
ATOM 613 C C . GLN A 1 81 ? -7.986 -3.690 -0.240 1.00 98.75 81 GLN A C 1
ATOM 615 O O . GLN A 1 81 ? -7.938 -2.475 -0.404 1.00 98.75 81 GLN A O 1
ATOM 620 N N . LYS A 1 82 ? -9.143 -4.354 -0.270 1.00 98.62 82 LYS A N 1
ATOM 621 C CA . LYS A 1 82 ? -10.452 -3.693 -0.233 1.00 98.62 82 LYS A CA 1
ATOM 622 C C . LYS A 1 82 ? -10.758 -3.346 1.222 1.00 98.62 82 LYS A C 1
ATOM 624 O O . LYS A 1 82 ? -10.768 -4.233 2.072 1.00 98.62 82 LYS A O 1
ATOM 629 N N . HIS A 1 83 ? -11.041 -2.075 1.489 1.00 98.56 83 HIS A N 1
ATOM 630 C CA . HIS A 1 83 ? -11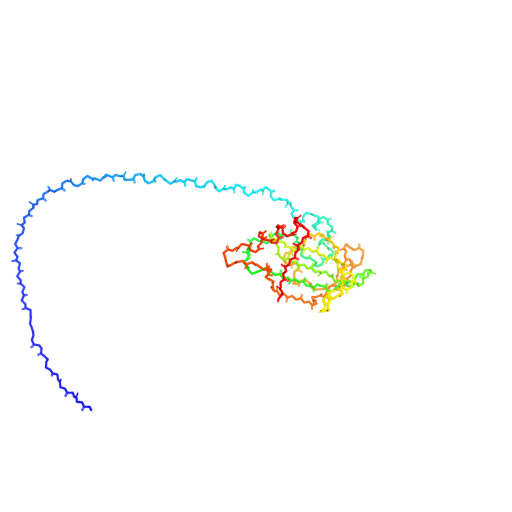.208 -1.559 2.840 1.00 98.56 83 HIS A CA 1
ATOM 631 C C . HIS A 1 83 ? -12.573 -0.875 3.009 1.00 98.56 83 HIS A C 1
ATOM 633 O O . HIS A 1 83 ? -12.836 0.206 2.477 1.00 98.56 83 HIS A O 1
ATOM 639 N N . GLU A 1 84 ? -13.458 -1.522 3.764 1.00 98.00 84 GLU A N 1
ATOM 640 C CA . G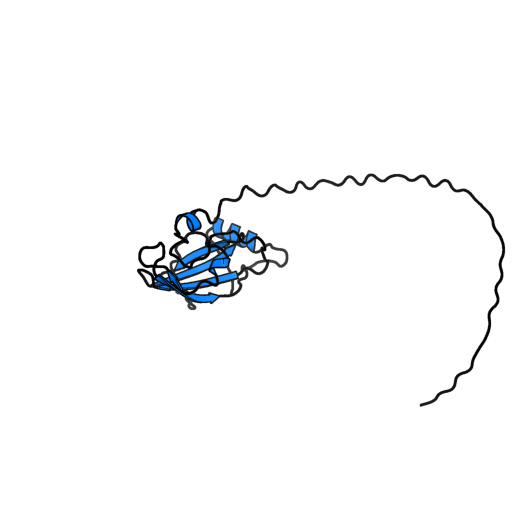LU A 1 84 ? -14.767 -1.012 4.174 1.00 98.00 84 GLU A CA 1
ATOM 641 C C . GLU A 1 84 ? -14.650 -0.298 5.530 1.00 98.00 84 GLU A C 1
ATOM 643 O O . GLU A 1 84 ? -15.032 -0.823 6.575 1.00 98.00 84 GLU A O 1
ATOM 648 N N . ALA A 1 85 ? -14.048 0.894 5.494 1.00 95.81 85 ALA A N 1
ATOM 649 C CA . ALA A 1 85 ? -14.011 1.854 6.600 1.00 95.81 85 ALA A CA 1
ATOM 650 C C . ALA A 1 85 ? -15.215 2.818 6.515 1.00 95.81 85 ALA A C 1
ATOM 652 O O . ALA A 1 85 ? -16.224 2.510 5.881 1.00 95.81 85 ALA A O 1
ATOM 653 N N . SER A 1 86 ? -15.098 4.038 7.061 1.00 94.31 86 SER A N 1
ATOM 654 C CA . SER A 1 86 ? -16.106 5.112 6.921 1.00 94.31 86 SER A CA 1
ATOM 655 C C . SER A 1 86 ? -16.561 5.362 5.474 1.00 94.31 86 SER A C 1
ATOM 657 O O . SER A 1 86 ? -17.676 5.824 5.249 1.00 94.31 86 SER A O 1
ATOM 659 N N . HIS A 1 87 ? -15.692 5.073 4.502 1.00 96.56 87 HIS A N 1
ATOM 660 C CA . HIS A 1 87 ? -16.034 4.932 3.091 1.00 96.56 87 HIS A CA 1
ATOM 661 C C . HIS A 1 87 ? -15.308 3.709 2.523 1.00 96.56 87 HIS A C 1
ATOM 663 O O . HIS A 1 87 ? -14.143 3.467 2.856 1.00 96.56 87 HIS A O 1
ATOM 669 N N . LEU A 1 88 ? -15.965 2.986 1.615 1.00 98.19 88 LEU A N 1
ATOM 670 C CA . LEU A 1 88 ? -15.320 1.936 0.832 1.00 98.19 88 LEU A CA 1
ATOM 671 C C . LEU A 1 88 ? -14.208 2.535 -0.041 1.00 98.19 88 LEU A C 1
ATOM 673 O O . LEU A 1 88 ? -14.455 3.442 -0.835 1.00 98.19 88 LEU A O 1
ATOM 677 N N . HIS A 1 89 ? -13.002 1.992 0.082 1.00 98.56 89 HIS A N 1
ATOM 678 C CA . HIS A 1 89 ? -11.847 2.319 -0.748 1.00 98.56 89 HIS A CA 1
ATOM 679 C C . HIS A 1 89 ? -10.978 1.070 -0.963 1.00 98.56 89 HIS A C 1
ATOM 681 O O . HIS A 1 89 ? -11.307 -0.021 -0.493 1.00 98.56 89 HIS A O 1
ATOM 687 N N . TYR A 1 90 ? -9.893 1.224 -1.719 1.00 98.69 90 TYR A N 1
ATOM 688 C CA . TYR A 1 90 ? -8.896 0.179 -1.931 1.00 98.69 90 TYR A CA 1
ATOM 689 C C . TYR A 1 90 ? -7.517 0.733 -1.601 1.00 98.69 90 TYR A C 1
ATOM 691 O O . TYR A 1 90 ? -7.151 1.770 -2.144 1.00 98.69 90 TYR A O 1
ATOM 699 N N . ASP A 1 91 ? -6.745 0.045 -0.775 1.00 98.62 91 ASP A N 1
ATOM 700 C CA . ASP A 1 91 ? -5.347 0.378 -0.528 1.00 98.62 91 ASP A CA 1
ATOM 701 C C . ASP A 1 91 ? -4.462 -0.426 -1.478 1.00 98.62 91 ASP A C 1
ATOM 703 O O . ASP A 1 91 ? -4.445 -1.655 -1.419 1.00 98.62 91 ASP A O 1
ATOM 707 N N . ILE A 1 92 ? -3.721 0.258 -2.349 1.00 98.19 92 ILE A N 1
ATOM 708 C CA . ILE A 1 92 ? -2.688 -0.354 -3.192 1.00 98.19 92 ILE A CA 1
ATOM 709 C C . ILE A 1 92 ? -1.354 -0.179 -2.478 1.00 98.19 92 ILE A C 1
ATOM 711 O O . ILE A 1 92 ? -0.994 0.947 -2.127 1.00 98.19 92 ILE A O 1
ATOM 715 N N . ARG A 1 93 ? -0.614 -1.272 -2.272 1.00 98.44 93 ARG A N 1
ATOM 716 C CA . ARG A 1 93 ? 0.690 -1.239 -1.607 1.00 98.44 93 ARG A CA 1
ATOM 717 C C . ARG A 1 93 ? 1.760 -1.978 -2.408 1.00 98.44 93 ARG A C 1
ATOM 719 O O . ARG A 1 93 ? 1.516 -3.081 -2.894 1.00 98.44 93 ARG A O 1
ATOM 726 N N . LEU A 1 94 ? 2.948 -1.382 -2.506 1.00 98.19 94 LEU A N 1
ATOM 727 C CA . LEU A 1 94 ? 4.100 -1.879 -3.267 1.00 98.19 94 LEU A CA 1
ATOM 728 C C . LEU A 1 94 ? 5.317 -2.042 -2.343 1.00 98.19 94 LEU A C 1
ATOM 730 O O . LEU A 1 94 ? 5.677 -1.107 -1.627 1.00 98.19 94 LEU A O 1
ATOM 734 N N . GLU A 1 95 ? 5.957 -3.212 -2.354 1.00 97.69 95 GLU A N 1
ATOM 735 C CA . GLU A 1 95 ? 7.166 -3.487 -1.564 1.00 97.69 95 GLU A CA 1
ATOM 736 C C . GLU A 1 95 ? 8.356 -2.658 -2.074 1.00 97.69 95 GLU A C 1
ATOM 738 O O . GLU A 1 95 ? 8.768 -2.819 -3.224 1.00 97.69 95 GLU A O 1
ATOM 743 N N . VAL A 1 96 ? 8.918 -1.794 -1.219 1.00 95.62 96 VAL A N 1
ATOM 744 C CA . VAL A 1 96 ? 10.146 -1.009 -1.455 1.00 95.62 96 VAL A CA 1
ATOM 745 C C . VAL A 1 96 ? 10.839 -0.756 -0.105 1.00 95.62 96 VAL A C 1
ATOM 747 O O . VAL A 1 96 ? 10.180 -0.392 0.864 1.00 95.62 96 VAL A O 1
ATOM 750 N N . GLU A 1 97 ? 12.161 -0.935 -0.007 1.00 93.06 97 GLU A N 1
ATOM 751 C CA . GLU A 1 97 ? 12.963 -0.764 1.227 1.00 93.06 97 GLU A CA 1
ATOM 752 C C . GLU A 1 97 ? 12.526 -1.639 2.421 1.00 93.06 97 GLU A C 1
ATOM 754 O O . GLU A 1 97 ? 12.767 -1.306 3.583 1.00 93.06 97 GLU A O 1
ATOM 759 N N . GLY A 1 98 ? 11.912 -2.795 2.154 1.00 94.75 98 GLY A N 1
ATOM 760 C CA . GLY A 1 98 ? 11.403 -3.688 3.202 1.00 94.75 98 GLY A CA 1
ATOM 761 C C . GLY A 1 98 ? 10.152 -3.158 3.916 1.00 94.75 98 GLY A C 1
ATOM 762 O O . GLY A 1 98 ? 9.842 -3.599 5.025 1.00 94.75 98 GLY A O 1
ATOM 763 N N . VAL A 1 99 ? 9.438 -2.215 3.299 1.00 97.38 99 VAL A N 1
ATOM 764 C CA . VAL A 1 99 ? 8.106 -1.745 3.703 1.00 97.38 99 VAL A CA 1
ATOM 765 C C . VAL A 1 99 ? 7.180 -1.695 2.489 1.00 97.38 99 VAL A C 1
ATOM 767 O O . VAL A 1 99 ? 7.612 -1.861 1.352 1.00 97.38 99 VAL A O 1
ATOM 770 N N . MET A 1 100 ? 5.898 -1.456 2.729 1.00 98.00 100 MET A N 1
ATOM 771 C CA . MET A 1 100 ? 4.857 -1.373 1.714 1.00 98.00 100 MET A CA 1
ATOM 772 C C . MET A 1 100 ? 4.458 0.091 1.505 1.00 98.00 100 MET A C 1
ATOM 774 O O . MET A 1 100 ? 3.669 0.651 2.277 1.00 98.00 100 MET A O 1
ATOM 778 N N . LYS A 1 101 ? 5.002 0.715 0.455 1.00 98.00 101 LYS A N 1
ATOM 779 C CA . LYS A 1 101 ? 4.622 2.061 0.001 1.00 98.00 101 LYS A CA 1
ATOM 780 C C . LYS A 1 101 ? 3.161 2.029 -0.419 1.00 98.00 101 LYS A C 1
ATOM 782 O O . LYS A 1 101 ? 2.797 1.180 -1.228 1.00 98.00 101 LYS A O 1
ATOM 787 N N . SER A 1 102 ? 2.322 2.865 0.189 1.00 98.31 102 SER A N 1
ATOM 788 C CA . SER A 1 102 ? 0.869 2.664 0.204 1.00 98.31 102 SER A CA 1
ATOM 789 C C . SER A 1 102 ? 0.097 3.874 -0.322 1.00 98.31 102 SER A C 1
ATOM 791 O O . SER A 1 102 ? 0.393 5.014 0.034 1.00 98.31 102 SER A O 1
ATOM 793 N N . TRP A 1 103 ? -0.954 3.613 -1.105 1.00 98.50 103 TRP A N 1
ATOM 794 C CA . TRP A 1 103 ? -1.885 4.627 -1.597 1.00 98.50 103 TRP A CA 1
ATOM 795 C C . TRP A 1 103 ? -3.346 4.188 -1.465 1.00 98.50 103 TRP A C 1
ATOM 797 O O . TRP A 1 103 ? -3.752 3.160 -2.014 1.00 98.50 103 TRP A O 1
ATOM 807 N N . ALA A 1 104 ? -4.163 5.028 -0.833 1.00 98.38 104 ALA A N 1
ATOM 808 C CA . ALA A 1 104 ? -5.609 4.864 -0.770 1.00 98.38 104 ALA A CA 1
ATOM 809 C C . ALA A 1 104 ? -6.265 5.326 -2.085 1.00 98.38 104 ALA A C 1
ATOM 811 O O . ALA A 1 104 ? -6.120 6.472 -2.517 1.00 98.38 104 ALA A O 1
ATOM 812 N N . CYS A 1 105 ? -7.022 4.432 -2.716 1.00 98.31 105 CYS A N 1
ATOM 813 C CA . CYS A 1 105 ? -7.692 4.607 -4.002 1.00 98.31 105 CYS A CA 1
ATOM 814 C C . CYS A 1 105 ? -9.223 4.526 -3.825 1.00 98.31 105 CYS A C 1
ATOM 816 O O . CYS A 1 105 ? -9.793 3.430 -3.878 1.00 98.31 105 CYS A O 1
ATOM 818 N N . PRO A 1 106 ? -9.946 5.657 -3.670 1.00 98.12 106 PRO A N 1
ATOM 819 C CA . PRO A 1 106 ? -11.379 5.656 -3.335 1.00 98.12 106 PRO A CA 1
ATOM 820 C C . PRO A 1 106 ? -12.300 4.963 -4.350 1.00 98.12 106 PRO A C 1
ATOM 822 O O . PRO A 1 106 ? -13.421 4.597 -4.021 1.00 98.12 106 PRO A O 1
ATOM 825 N N . LYS A 1 107 ? -11.856 4.802 -5.603 1.00 97.56 107 LYS A N 1
ATOM 826 C CA . LYS A 1 107 ? -12.614 4.125 -6.673 1.00 97.56 107 LYS A CA 1
ATOM 827 C C . LYS A 1 107 ? -11.956 2.824 -7.154 1.00 97.56 107 LYS A C 1
ATOM 829 O O . LYS A 1 107 ? -12.370 2.295 -8.182 1.00 97.56 107 LYS A O 1
ATOM 834 N N . GLY A 1 108 ? -10.941 2.336 -6.436 1.00 95.88 108 GLY A N 1
ATOM 835 C CA . GLY A 1 108 ? -10.175 1.142 -6.798 1.00 95.88 108 GLY A CA 1
ATOM 836 C C . GLY A 1 108 ? -9.406 1.251 -8.122 1.00 95.88 108 GLY A C 1
ATOM 837 O O . GLY A 1 108 ? -9.413 2.312 -8.761 1.00 95.88 108 GLY A O 1
ATOM 838 N N . PRO A 1 109 ? -8.747 0.162 -8.551 1.00 94.56 109 PRO A N 1
ATOM 839 C CA . PRO A 1 109 ? -8.083 0.086 -9.850 1.00 94.56 109 PRO A CA 1
ATOM 840 C C . PRO A 1 109 ? -9.070 0.190 -11.035 1.00 94.56 109 PRO A C 1
ATOM 842 O O . PRO A 1 109 ? -10.291 0.331 -10.878 1.00 94.56 109 PRO A O 1
ATOM 845 N N . SER A 1 110 ? -8.526 0.183 -12.253 1.00 95.69 110 SER A N 1
ATOM 846 C CA . SER A 1 110 ? -9.275 0.156 -13.514 1.00 95.69 110 SER A CA 1
ATOM 847 C C . SER A 1 110 ? -8.478 -0.614 -14.562 1.00 95.69 110 SER A C 1
ATOM 849 O O . SER A 1 110 ? -7.306 -0.311 -14.765 1.00 95.69 110 SER A O 1
ATOM 851 N N . PHE A 1 111 ? -9.120 -1.556 -15.257 1.00 94.31 111 PHE A N 1
ATOM 852 C CA . PHE A 1 111 ? -8.539 -2.217 -16.434 1.00 94.31 111 PHE A CA 1
ATOM 853 C C . PHE A 1 111 ? -8.647 -1.364 -17.709 1.00 94.31 111 PHE A C 1
ATOM 855 O O . PHE A 1 111 ? -7.951 -1.628 -18.684 1.00 94.31 111 PHE A O 1
ATOM 862 N N . ASP A 1 112 ? -9.501 -0.334 -17.715 1.00 97.31 112 ASP A N 1
ATOM 863 C CA . ASP A 1 112 ? -9.574 0.643 -18.803 1.00 97.31 112 ASP A CA 1
ATOM 864 C C . ASP A 1 112 ? -8.472 1.708 -18.615 1.00 97.31 112 ASP A C 1
ATOM 866 O O . ASP A 1 112 ? -8.530 2.455 -17.627 1.00 97.31 112 ASP A O 1
ATOM 870 N N . PRO A 1 113 ? -7.490 1.819 -19.537 1.00 95.75 113 PRO A N 1
ATOM 871 C CA . PRO A 1 113 ? -6.374 2.759 -19.428 1.00 95.75 113 PRO A CA 1
ATOM 872 C C . PRO A 1 113 ? -6.774 4.225 -19.666 1.00 95.75 113 PRO A C 1
ATOM 874 O O . PRO A 1 113 ? -6.004 5.133 -19.325 1.00 95.75 113 PRO A O 1
ATOM 877 N N . SER A 1 114 ? -7.956 4.489 -20.237 1.00 97.75 114 SER A N 1
ATOM 878 C CA . SER A 1 114 ? -8.494 5.845 -20.398 1.00 97.75 114 SER A CA 1
ATOM 879 C C . SER A 1 114 ? -8.990 6.423 -19.065 1.00 97.75 114 SER A C 1
ATOM 881 O O . SER A 1 114 ? -8.888 7.630 -18.829 1.00 97.75 114 SER A O 1
ATOM 883 N N . VAL A 1 115 ? -9.439 5.562 -18.146 1.00 98.00 115 VAL A N 1
ATOM 884 C CA . VAL A 1 115 ? -9.964 5.948 -16.833 1.00 98.00 115 VAL A CA 1
ATOM 885 C C . VAL A 1 115 ? -8.817 6.226 -15.865 1.00 98.00 115 VAL A C 1
ATOM 887 O O . VAL A 1 115 ? -8.116 5.321 -15.417 1.00 98.00 115 VAL A O 1
ATOM 890 N N . LYS A 1 116 ? -8.648 7.493 -15.475 1.00 97.38 116 LYS A N 1
ATOM 891 C CA . LYS A 1 116 ? -7.708 7.869 -14.409 1.00 97.38 116 LYS A CA 1
ATOM 892 C C . LYS A 1 116 ? -8.362 7.738 -13.033 1.00 97.38 116 LYS A C 1
ATOM 894 O O . LYS A 1 116 ? -9.535 8.068 -12.842 1.00 97.38 116 LYS A O 1
ATOM 899 N N . ARG A 1 117 ? -7.592 7.237 -12.068 1.00 97.88 117 ARG A N 1
ATOM 900 C CA . ARG A 1 117 ? -7.993 7.039 -10.671 1.00 97.88 117 ARG A CA 1
ATOM 901 C C . ARG A 1 117 ? -7.150 7.937 -9.771 1.00 97.88 117 ARG A C 1
ATOM 903 O O . ARG A 1 117 ? -5.971 8.138 -10.038 1.00 97.88 117 ARG A O 1
ATOM 910 N N . LEU A 1 118 ? -7.765 8.469 -8.718 1.00 98.12 118 LEU A N 1
ATOM 911 C CA . LEU A 1 118 ? -7.038 9.139 -7.644 1.00 98.12 118 LEU A CA 1
ATOM 912 C C . LEU A 1 118 ? -6.424 8.073 -6.732 1.00 98.12 118 LEU A C 1
ATOM 914 O O . LEU A 1 118 ? -7.150 7.195 -6.266 1.00 98.12 118 LEU A O 1
ATOM 918 N N . ALA A 1 119 ? -5.128 8.206 -6.469 1.00 98.19 119 ALA A N 1
ATOM 919 C CA . ALA A 1 119 ? -4.372 7.443 -5.487 1.00 98.19 119 ALA A CA 1
ATOM 920 C C . ALA A 1 119 ? -3.745 8.451 -4.511 1.00 98.19 119 ALA A C 1
ATOM 922 O O . ALA A 1 119 ? -2.981 9.320 -4.931 1.00 98.19 119 ALA A O 1
ATOM 923 N N . VAL A 1 120 ? -4.125 8.395 -3.235 1.00 98.06 120 VAL A N 1
ATOM 924 C CA . VAL A 1 120 ? -3.658 9.313 -2.184 1.00 98.06 120 VAL A CA 1
ATOM 925 C C . VAL A 1 120 ? -2.609 8.594 -1.352 1.00 98.06 120 VAL A C 1
ATOM 927 O O . VAL A 1 120 ? -2.908 7.544 -0.797 1.00 98.06 120 VAL A O 1
ATOM 930 N N . GLU A 1 121 ? -1.396 9.136 -1.275 1.00 97.62 121 GLU A N 1
ATOM 931 C CA . GLU A 1 121 ? -0.308 8.551 -0.480 1.00 97.62 121 GLU A CA 1
ATOM 932 C C . GLU A 1 121 ? -0.687 8.506 1.009 1.00 97.62 121 GLU A C 1
ATOM 934 O O . GLU A 1 121 ? -1.222 9.475 1.556 1.00 97.62 121 GLU A O 1
ATOM 939 N N . VAL A 1 122 ? -0.431 7.367 1.651 1.00 97.38 122 VAL A N 1
ATOM 940 C CA . VAL A 1 122 ? -0.630 7.134 3.091 1.00 97.38 122 VAL A CA 1
ATOM 941 C C . VAL A 1 122 ? 0.655 6.562 3.698 1.00 97.38 122 VAL A C 1
ATOM 943 O O . VAL A 1 122 ? 1.653 6.395 3.002 1.00 97.38 122 VAL A O 1
ATOM 946 N N . GLU A 1 123 ? 0.675 6.280 5.003 1.00 97.31 123 GLU A N 1
ATOM 947 C CA . GLU A 1 123 ? 1.891 5.776 5.655 1.00 97.31 123 GLU A CA 1
ATOM 948 C C . GLU A 1 123 ? 2.403 4.462 5.045 1.00 97.31 123 GLU A C 1
ATOM 950 O O . GLU A 1 123 ? 1.623 3.601 4.636 1.00 97.31 123 GLU A O 1
ATOM 955 N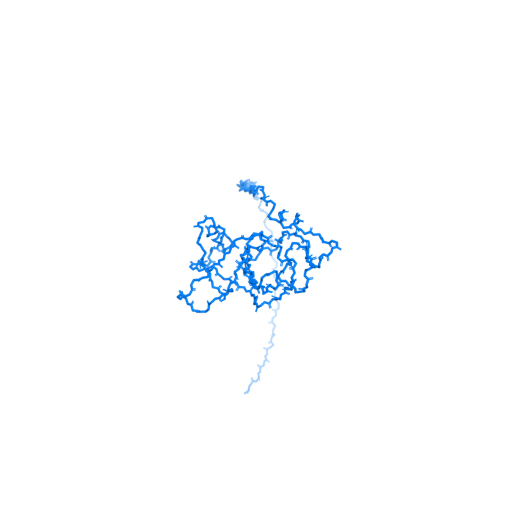 N . ASP A 1 124 ? 3.722 4.263 5.081 1.00 98.00 124 ASP A N 1
ATOM 956 C CA . ASP A 1 124 ? 4.348 2.961 4.841 1.00 98.00 124 ASP A CA 1
ATOM 957 C C . ASP A 1 124 ? 3.747 1.902 5.787 1.00 98.00 124 ASP A C 1
ATOM 959 O O . ASP A 1 124 ? 3.640 2.135 6.992 1.00 98.00 124 ASP A O 1
ATOM 963 N N . HIS A 1 125 ? 3.379 0.729 5.269 1.00 98.25 125 HIS A N 1
ATOM 964 C CA . HIS A 1 125 ? 2.909 -0.411 6.077 1.00 98.25 125 HIS A CA 1
ATOM 965 C C . HIS A 1 125 ? 4.010 -1.486 6.179 1.00 98.25 125 HIS A C 1
ATOM 967 O O . HIS A 1 125 ? 4.866 -1.563 5.294 1.00 98.25 125 HIS A O 1
ATOM 973 N N . PRO A 1 126 ? 4.064 -2.318 7.235 1.00 97.38 126 PRO A N 1
ATOM 974 C CA . PRO A 1 126 ? 5.020 -3.422 7.286 1.00 97.38 126 PRO A CA 1
ATOM 975 C C . PRO A 1 126 ? 4.671 -4.490 6.240 1.00 97.38 126 PRO A C 1
ATOM 977 O O . PRO A 1 126 ? 3.503 -4.699 5.934 1.00 97.38 126 PRO A O 1
ATOM 980 N N . VAL A 1 127 ? 5.666 -5.227 5.734 1.00 96.69 127 VAL A N 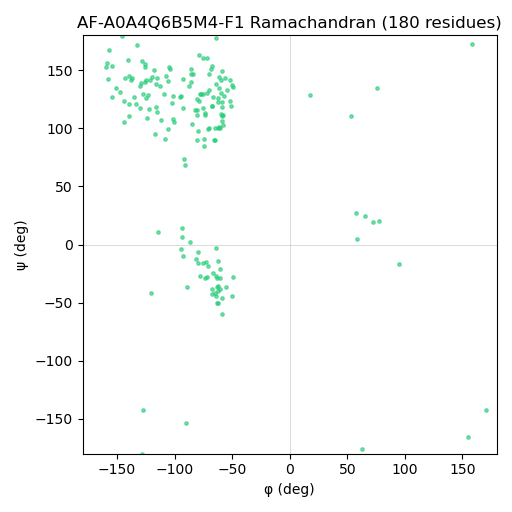1
ATOM 981 C CA . VAL A 1 127 ? 5.435 -6.342 4.784 1.00 96.69 127 VAL A CA 1
ATOM 982 C C . VAL A 1 127 ? 4.561 -7.445 5.404 1.00 96.69 127 VAL A C 1
ATOM 984 O O . VAL A 1 127 ? 3.785 -8.082 4.700 1.00 96.69 127 VAL A O 1
ATOM 987 N N . SER A 1 128 ? 4.601 -7.620 6.731 1.00 95.75 128 SER A N 1
ATOM 988 C CA . SER A 1 128 ? 3.694 -8.517 7.468 1.00 95.75 128 SER A CA 1
ATOM 989 C C . SER A 1 128 ? 2.211 -8.129 7.379 1.00 95.75 128 SER A C 1
ATOM 991 O O . SER A 1 128 ? 1.363 -8.946 7.718 1.00 95.75 128 SER A O 1
ATOM 993 N N . TYR A 1 129 ? 1.879 -6.917 6.920 1.00 97.56 129 TYR A N 1
ATOM 994 C CA . TYR A 1 129 ? 0.500 -6.480 6.681 1.00 97.56 129 TYR A CA 1
ATOM 995 C C . TYR A 1 129 ? -0.115 -7.086 5.411 1.00 97.56 129 TYR A C 1
ATOM 997 O O . TYR A 1 129 ? -1.331 -7.035 5.239 1.00 97.56 129 TYR A O 1
ATOM 1005 N N . ASN A 1 130 ? 0.703 -7.643 4.511 1.00 97.00 130 ASN A N 1
ATOM 1006 C CA . ASN A 1 130 ? 0.228 -8.171 3.228 1.00 97.00 130 ASN A CA 1
ATOM 1007 C C . ASN A 1 130 ? -0.739 -9.349 3.395 1.00 97.00 130 ASN A C 1
ATOM 1009 O O . ASN A 1 130 ? -1.632 -9.507 2.571 1.00 97.00 130 ASN A O 1
ATOM 1013 N N . ASP A 1 131 ? -0.590 -10.111 4.481 1.00 97.00 131 ASP A N 1
ATOM 1014 C CA . ASP A 1 131 ? -1.434 -11.260 4.822 1.00 97.00 131 ASP A CA 1
ATOM 1015 C C . ASP A 1 131 ? -2.602 -10.881 5.767 1.00 97.00 131 ASP A C 1
ATOM 1017 O O . ASP A 1 131 ? -3.302 -11.759 6.273 1.00 97.00 131 ASP A O 1
ATOM 1021 N N . PHE A 1 132 ? -2.810 -9.587 6.058 1.00 97.94 132 PHE A N 1
ATOM 1022 C CA . PHE A 1 132 ? -3.868 -9.138 6.967 1.00 97.94 132 PHE A CA 1
ATOM 1023 C C . PHE A 1 132 ? -5.238 -9.082 6.275 1.00 97.94 132 PHE A C 1
ATOM 1025 O O . PHE A 1 132 ? -5.486 -8.243 5.403 1.00 97.94 132 PHE A O 1
ATOM 1032 N N . GLU A 1 133 ? -6.148 -9.931 6.754 1.00 98.19 133 GLU A N 1
ATOM 1033 C CA . GLU A 1 133 ? -7.596 -9.831 6.569 1.00 98.19 133 GLU A CA 1
ATOM 1034 C C . GLU A 1 133 ? -8.285 -9.832 7.937 1.00 98.19 133 GLU A C 1
ATOM 1036 O O . GLU A 1 133 ? -7.891 -10.567 8.845 1.00 98.19 133 GLU A O 1
ATOM 1041 N N . GLY A 1 134 ? -9.335 -9.026 8.096 1.00 97.31 134 GLY A N 1
ATOM 1042 C CA . GLY A 1 134 ? -10.063 -8.926 9.359 1.00 97.31 134 GLY A CA 1
ATOM 1043 C C . GLY A 1 134 ? -10.784 -7.596 9.534 1.00 97.31 134 GLY A C 1
ATOM 1044 O O . GLY A 1 134 ? -10.944 -6.825 8.592 1.00 97.31 134 GLY A O 1
ATOM 1045 N N . THR A 1 135 ? -11.218 -7.312 10.760 1.00 97.94 135 THR A N 1
ATOM 1046 C CA . THR A 1 135 ? -11.881 -6.049 11.108 1.00 97.94 135 THR A CA 1
ATOM 1047 C C . THR A 1 135 ? -11.040 -5.280 12.119 1.00 97.94 135 THR A C 1
ATOM 1049 O O . THR A 1 135 ? -10.815 -5.750 13.235 1.00 97.94 135 THR A O 1
ATOM 1052 N N . ILE A 1 136 ? -10.603 -4.083 11.735 1.00 97.12 136 ILE A N 1
ATOM 1053 C CA . ILE A 1 136 ? -9.979 -3.107 12.630 1.00 97.12 136 ILE A CA 1
ATOM 1054 C C . ILE A 1 136 ? -11.106 -2.482 13.473 1.00 97.12 136 ILE A C 1
ATOM 1056 O O . ILE A 1 136 ? -12.117 -2.061 12.896 1.00 97.12 136 ILE A O 1
ATOM 1060 N N . PRO A 1 137 ? -10.997 -2.425 14.816 1.00 96.94 137 PRO A N 1
ATOM 1061 C CA . PRO A 1 137 ? -12.084 -1.952 15.670 1.00 96.94 137 PRO A CA 1
ATOM 1062 C C . PRO A 1 137 ? -12.576 -0.540 15.323 1.00 96.94 137 PRO A C 1
ATOM 1064 O O . PRO A 1 137 ? -11.799 0.358 14.999 1.00 96.94 137 PRO A O 1
ATOM 1067 N N . SER A 1 138 ? -13.888 -0.322 15.441 1.00 94.50 138 SER A N 1
ATOM 1068 C CA . SER A 1 138 ? -14.483 1.004 15.243 1.00 94.50 138 SER A CA 1
ATOM 1069 C C . SER A 1 138 ? -13.908 2.019 16.238 1.00 94.50 138 SER A C 1
ATOM 1071 O O . SER A 1 138 ? -13.870 1.762 17.440 1.00 94.50 138 SER A O 1
ATOM 1073 N N . GLY A 1 139 ? -13.476 3.175 15.728 1.00 93.12 139 GLY A N 1
ATOM 1074 C CA . GLY A 1 139 ? -12.818 4.231 16.503 1.00 93.12 139 GLY A CA 1
ATOM 1075 C C . GLY A 1 139 ? -11.286 4.179 16.482 1.00 93.12 139 GLY A C 1
ATOM 1076 O O . GLY A 1 139 ? -10.660 5.199 16.763 1.00 93.12 139 GLY A O 1
ATOM 1077 N N . GLU A 1 140 ? -10.683 3.055 16.087 1.00 96.75 140 GLU A N 1
ATOM 1078 C CA . GLU A 1 140 ? -9.242 2.973 15.827 1.00 96.75 140 GLU A CA 1
ATOM 1079 C C . GLU A 1 140 ? -8.885 3.555 14.448 1.00 96.75 140 GLU A C 1
ATOM 1081 O O . GLU A 1 140 ? -9.746 3.764 13.582 1.00 96.75 140 GLU A O 1
ATOM 1086 N N . TYR A 1 141 ? -7.602 3.858 14.230 1.00 94.00 141 TYR A N 1
ATOM 1087 C CA . TYR A 1 141 ? -7.147 4.407 12.953 1.00 94.00 141 TYR A CA 1
ATOM 1088 C C . TYR A 1 141 ? -7.287 3.366 11.837 1.00 94.00 141 TYR A C 1
ATOM 1090 O O . TYR A 1 141 ? -6.666 2.311 11.892 1.00 94.00 141 TYR A O 1
ATOM 1098 N N . GLY A 1 142 ? -8.093 3.675 10.819 1.00 93.12 1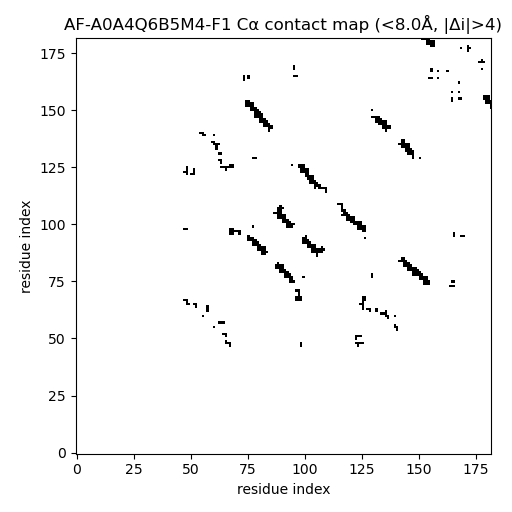42 GLY A N 1
ATOM 1099 C CA . GLY A 1 142 ? -8.460 2.694 9.797 1.00 93.12 142 GLY A CA 1
ATOM 1100 C C . GLY A 1 142 ? -9.538 1.705 10.251 1.00 93.12 142 GLY A C 1
ATOM 1101 O O . GLY A 1 142 ? -9.649 0.648 9.654 1.00 93.12 142 GLY A O 1
ATOM 1102 N N . GLY A 1 143 ? -10.334 2.018 11.282 1.00 95.94 143 GLY A N 1
ATOM 1103 C CA . GLY A 1 143 ? -11.465 1.184 11.703 1.00 95.94 143 GLY A CA 1
ATOM 1104 C C . GLY A 1 143 ? -12.410 0.838 10.543 1.00 95.94 143 GLY A C 1
ATOM 1105 O O . GLY A 1 143 ? -12.941 1.730 9.875 1.00 95.94 143 GLY A O 1
ATOM 1106 N N . GLY A 1 144 ? -12.614 -0.460 10.315 1.00 97.56 144 GLY A N 1
ATOM 1107 C CA . GLY A 1 144 ? -13.244 -0.992 9.108 1.00 97.56 144 GLY A CA 1
ATOM 1108 C C . GLY A 1 144 ? -12.889 -2.457 8.856 1.00 97.56 144 GLY A C 1
ATOM 1109 O O . GLY A 1 144 ? -12.052 -3.034 9.549 1.00 97.56 144 GLY A O 1
ATOM 1110 N N . THR A 1 145 ? -13.528 -3.074 7.862 1.00 98.31 145 THR A N 1
ATOM 1111 C CA . THR A 1 145 ? -13.184 -4.438 7.425 1.00 98.31 145 THR A CA 1
ATOM 1112 C C . THR A 1 145 ? -12.209 -4.393 6.253 1.00 98.31 145 THR A C 1
ATOM 1114 O O . THR A 1 145 ? -12.469 -3.733 5.245 1.00 98.31 145 THR A O 1
ATOM 1117 N N . VAL A 1 146 ? -11.100 -5.117 6.385 1.00 98.62 146 VAL A N 1
ATOM 1118 C CA . VAL A 1 146 ? -10.024 -5.258 5.402 1.00 98.62 146 VAL A CA 1
ATOM 1119 C C . VAL A 1 146 ? -10.064 -6.668 4.813 1.00 98.62 146 VAL A C 1
ATOM 1121 O O . VAL A 1 146 ? -10.098 -7.659 5.543 1.00 98.62 146 VAL A O 1
ATOM 1124 N N . MET A 1 147 ? -10.050 -6.743 3.485 1.00 98.50 147 MET A N 1
ATOM 1125 C CA . MET A 1 147 ? -10.006 -7.969 2.683 1.00 98.50 147 MET A CA 1
ATOM 1126 C C . MET A 1 147 ? -8.882 -7.843 1.654 1.00 98.50 147 MET A C 1
ATOM 1128 O O . MET A 1 147 ? -8.747 -6.788 1.030 1.00 98.50 147 MET A O 1
ATOM 1132 N N . ILE A 1 148 ? -8.115 -8.904 1.421 1.00 98.62 148 ILE A N 1
ATOM 1133 C CA . ILE A 1 148 ? -7.158 -8.967 0.314 1.00 98.62 148 ILE A CA 1
ATOM 1134 C C . ILE A 1 148 ? -7.970 -9.143 -0.972 1.00 98.62 148 ILE A C 1
ATOM 1136 O O . ILE A 1 148 ? -8.648 -10.145 -1.180 1.00 98.62 148 ILE A O 1
ATOM 1140 N N . TRP A 1 149 ? -7.948 -8.122 -1.825 1.00 98.50 149 TRP A N 1
ATOM 1141 C CA . TRP A 1 149 ? -8.663 -8.118 -3.101 1.00 98.50 149 TRP A CA 1
ATOM 1142 C C . TRP A 1 149 ? -7.807 -8.690 -4.233 1.00 98.50 149 TRP A C 1
ATOM 1144 O O . TRP A 1 149 ? -8.329 -9.386 -5.099 1.00 98.50 149 TRP A O 1
ATOM 1154 N N . ASP A 1 150 ? -6.505 -8.405 -4.205 1.00 98.38 150 ASP A N 1
ATOM 1155 C CA . ASP A 1 150 ? -5.499 -8.964 -5.109 1.00 98.38 150 ASP A CA 1
ATOM 1156 C C . ASP A 1 150 ? -4.121 -8.937 -4.429 1.00 98.38 150 ASP A C 1
ATOM 1158 O O . ASP A 1 150 ? -3.877 -8.117 -3.539 1.00 98.38 150 ASP A O 1
ATOM 1162 N N . TYR A 1 151 ? -3.219 -9.830 -4.821 1.00 98.31 151 TYR A N 1
ATOM 1163 C CA . TYR A 1 151 ? -1.856 -9.897 -4.299 1.00 98.31 151 TYR A CA 1
ATOM 1164 C C . TYR A 1 151 ? -0.939 -10.645 -5.264 1.00 98.31 151 TYR A C 1
ATOM 1166 O O . TYR A 1 151 ? -1.352 -11.553 -5.985 1.00 98.31 151 TYR A O 1
ATOM 1174 N N . GLY A 1 152 ? 0.348 -10.318 -5.230 1.00 98.00 152 GLY A N 1
ATOM 1175 C CA . GLY A 1 152 ? 1.313 -10.999 -6.077 1.00 98.00 152 GLY A CA 1
ATOM 1176 C C . GLY A 1 152 ? 2.676 -10.341 -6.057 1.00 98.00 152 GLY A C 1
ATOM 1177 O O . GLY A 1 152 ? 3.147 -9.862 -5.026 1.00 98.00 152 GLY A O 1
ATOM 1178 N N . TYR A 1 153 ? 3.316 -10.333 -7.220 1.00 97.38 153 TYR A N 1
ATOM 1179 C CA . TYR A 1 153 ? 4.605 -9.695 -7.437 1.00 97.38 153 TYR A CA 1
ATOM 1180 C C . TYR A 1 153 ? 4.504 -8.728 -8.604 1.00 97.38 153 TYR A C 1
ATOM 1182 O O . TYR A 1 153 ? 3.681 -8.930 -9.485 1.00 97.38 153 TYR A O 1
ATOM 1190 N N . TYR A 1 154 ? 5.342 -7.699 -8.605 1.00 96.94 154 TYR A N 1
ATOM 1191 C CA . TYR A 1 154 ? 5.402 -6.726 -9.686 1.00 96.94 154 TYR A CA 1
ATOM 1192 C C . TYR A 1 154 ? 6.838 -6.559 -10.191 1.00 96.94 154 TYR A C 1
ATOM 1194 O O . TYR A 1 154 ? 7.815 -6.858 -9.493 1.00 96.94 154 TYR A O 1
ATOM 1202 N N . THR A 1 155 ? 6.967 -6.074 -11.420 1.00 96.00 155 THR A N 1
ATOM 1203 C CA . THR A 1 155 ? 8.237 -5.675 -12.033 1.00 96.00 155 THR A CA 1
ATOM 1204 C C . THR A 1 155 ? 8.179 -4.213 -12.436 1.00 96.00 155 THR A C 1
ATOM 1206 O O . THR A 1 155 ? 7.157 -3.760 -12.941 1.00 96.00 155 THR A O 1
ATOM 1209 N N . VAL A 1 156 ? 9.278 -3.483 -12.255 1.00 96.19 156 VAL A N 1
ATOM 1210 C CA . VAL A 1 156 ? 9.402 -2.111 -12.767 1.00 96.19 156 VAL A CA 1
ATOM 1211 C C . VAL A 1 156 ? 9.504 -2.157 -14.289 1.00 96.19 156 VAL A C 1
ATOM 1213 O O . VAL A 1 156 ? 10.269 -2.962 -14.827 1.00 96.19 156 VAL A O 1
ATOM 1216 N N . ASP A 1 157 ? 8.741 -1.309 -14.975 1.00 95.38 157 ASP A N 1
ATOM 1217 C CA . ASP A 1 157 ? 8.782 -1.228 -16.435 1.00 95.38 157 ASP A CA 1
ATOM 1218 C C . ASP A 1 157 ? 10.139 -0.668 -16.905 1.00 95.38 157 ASP A C 1
ATOM 1220 O O . ASP A 1 157 ? 10.823 0.050 -16.175 1.00 95.38 157 ASP A O 1
ATOM 1224 N N . ASP A 1 158 ? 10.541 -1.018 -18.130 1.00 90.19 158 ASP A N 1
ATOM 1225 C CA . ASP A 1 158 ? 11.828 -0.662 -18.756 1.00 90.19 158 ASP A CA 1
ATOM 1226 C C . ASP A 1 158 ? 13.106 -1.111 -17.999 1.00 90.19 158 ASP A C 1
ATOM 1228 O O . ASP A 1 158 ? 14.217 -0.823 -18.450 1.00 90.19 158 ASP A O 1
ATOM 1232 N N . ALA A 1 159 ? 12.988 -1.864 -16.898 1.00 91.00 159 ALA A N 1
ATOM 1233 C CA . ALA A 1 159 ? 14.129 -2.338 -16.114 1.00 91.00 159 ALA A CA 1
ATOM 1234 C C . ALA A 1 159 ? 15.002 -3.354 -16.876 1.00 91.00 159 ALA A C 1
ATOM 1236 O O . ALA A 1 159 ? 14.543 -4.399 -17.350 1.00 91.00 159 ALA A O 1
ATOM 1237 N N . GLY A 1 160 ? 16.303 -3.078 -16.940 1.00 90.19 160 GLY A N 1
ATOM 1238 C CA . GLY A 1 160 ? 17.315 -3.970 -17.483 1.00 90.19 160 GLY A CA 1
ATOM 1239 C C . GLY A 1 160 ? 17.660 -5.128 -16.543 1.00 90.19 160 GLY A C 1
ATOM 1240 O O . GLY A 1 160 ? 17.468 -5.085 -15.330 1.00 90.19 160 GLY A O 1
ATOM 1241 N N . LYS A 1 161 ? 18.248 -6.190 -17.106 1.00 87.75 161 LYS A N 1
ATOM 1242 C CA . LYS A 1 161 ? 18.620 -7.417 -16.373 1.00 87.75 161 LYS A CA 1
ATOM 1243 C C . LYS A 1 161 ? 19.522 -7.168 -15.153 1.00 87.75 161 LYS A C 1
ATOM 1245 O O . LYS A 1 161 ? 19.423 -7.885 -14.153 1.00 87.75 161 LYS A O 1
ATOM 1250 N N . ASP A 1 162 ? 20.428 -6.203 -15.271 1.00 91.88 162 ASP A N 1
ATOM 1251 C CA . ASP A 1 162 ? 21.439 -5.901 -14.259 1.00 91.88 162 ASP A CA 1
ATOM 1252 C C . ASP A 1 162 ? 21.003 -4.785 -13.292 1.00 91.88 162 ASP A C 1
ATOM 1254 O O . ASP A 1 162 ? 21.696 -4.543 -12.302 1.00 91.88 162 ASP A O 1
ATOM 1258 N N . ASP A 1 163 ? 19.834 -4.174 -13.516 1.00 92.88 163 ASP A N 1
ATOM 1259 C CA . ASP A 1 163 ? 19.299 -3.116 -12.662 1.00 92.88 163 ASP A CA 1
ATOM 1260 C C . ASP A 1 163 ? 18.821 -3.654 -11.300 1.00 92.88 163 ASP A C 1
ATOM 1262 O O . ASP A 1 163 ? 18.579 -4.857 -11.087 1.00 92.88 163 ASP A O 1
ATOM 1266 N N . ASP A 1 164 ? 18.705 -2.732 -10.346 1.00 93.31 164 ASP A N 1
ATOM 1267 C CA . ASP A 1 164 ? 18.087 -2.967 -9.047 1.00 93.31 164 ASP A CA 1
ATOM 1268 C C . ASP A 1 164 ? 16.657 -2.392 -9.063 1.00 93.31 164 ASP A C 1
ATOM 1270 O O . ASP A 1 164 ? 16.498 -1.166 -9.072 1.00 93.31 164 ASP A O 1
ATOM 1274 N N . PRO A 1 165 ? 15.607 -3.237 -9.097 1.00 93.88 165 PRO A N 1
ATOM 1275 C CA . PRO A 1 165 ? 14.231 -2.759 -9.197 1.00 93.88 165 PRO A CA 1
ATOM 1276 C C . PRO A 1 165 ? 13.809 -1.935 -7.972 1.00 93.88 165 PRO A C 1
ATOM 1278 O O . PRO A 1 165 ? 12.985 -1.036 -8.107 1.00 93.88 165 PRO A O 1
ATOM 1281 N N . GLU A 1 166 ? 14.400 -2.171 -6.796 1.00 93.31 166 GLU A N 1
ATOM 1282 C CA . GLU A 1 166 ? 14.109 -1.370 -5.602 1.00 93.31 166 GLU A CA 1
ATOM 1283 C C . GLU A 1 166 ? 14.620 0.072 -5.762 1.00 93.31 166 GLU A C 1
ATOM 1285 O O . GLU A 1 166 ? 13.900 1.025 -5.464 1.00 93.31 166 GLU A O 1
ATOM 1290 N N . GLN A 1 167 ? 15.826 0.245 -6.314 1.00 94.38 167 GLN A N 1
ATOM 1291 C CA . GLN A 1 167 ? 16.400 1.562 -6.607 1.00 94.38 167 GLN A CA 1
ATOM 1292 C C . GLN A 1 167 ? 15.584 2.311 -7.672 1.00 94.38 167 GLN A C 1
ATOM 1294 O O . GLN A 1 167 ? 15.323 3.504 -7.514 1.00 94.38 167 GLN A O 1
ATOM 1299 N N . LEU A 1 168 ? 15.137 1.619 -8.728 1.00 95.50 168 LEU A N 1
ATOM 1300 C CA . LEU A 1 168 ? 14.277 2.218 -9.755 1.00 95.50 168 LEU A CA 1
ATOM 1301 C C . LEU A 1 168 ? 12.929 2.680 -9.175 1.00 95.50 168 LEU A C 1
ATOM 1303 O O . LEU A 1 168 ? 12.463 3.769 -9.514 1.00 95.50 168 LEU A O 1
ATOM 1307 N N . MET A 1 169 ? 12.331 1.905 -8.261 1.00 96.31 169 MET A N 1
ATOM 1308 C CA . MET A 1 169 ? 11.111 2.311 -7.555 1.00 96.31 169 MET A CA 1
ATOM 1309 C C . MET A 1 169 ? 11.332 3.536 -6.668 1.00 96.31 169 MET A C 1
ATOM 1311 O O . MET A 1 169 ? 10.524 4.461 -6.716 1.00 96.31 169 MET A O 1
ATOM 1315 N N . LEU A 1 170 ? 12.425 3.590 -5.901 1.00 95.12 170 LEU A N 1
ATOM 1316 C CA . LEU A 1 170 ? 12.755 4.753 -5.067 1.00 95.12 170 LEU A CA 1
ATOM 1317 C C . LEU A 1 170 ? 12.910 6.031 -5.894 1.00 95.12 170 LEU A C 1
ATOM 1319 O O . LEU A 1 170 ? 12.324 7.062 -5.562 1.00 95.12 170 LEU A O 1
ATOM 1323 N N . GLU A 1 171 ? 13.636 5.951 -7.008 1.00 95.81 171 GLU A N 1
ATOM 1324 C CA . GLU A 1 171 ? 13.769 7.066 -7.942 1.00 95.81 171 GLU A CA 1
ATOM 1325 C C . GLU A 1 171 ? 12.437 7.461 -8.587 1.00 95.81 171 GLU A C 1
ATOM 1327 O O . GLU A 1 171 ? 12.194 8.644 -8.818 1.00 95.81 171 GLU A O 1
ATOM 1332 N N . GLY A 1 172 ? 11.573 6.493 -8.894 1.00 96.50 172 GLY A N 1
ATOM 1333 C CA . GLY A 1 172 ? 10.242 6.750 -9.436 1.00 96.50 172 GLY A CA 1
ATOM 1334 C C . GLY A 1 172 ? 9.310 7.437 -8.432 1.00 96.50 172 GLY A C 1
ATOM 1335 O O . GLY A 1 172 ? 8.580 8.352 -8.816 1.00 96.50 172 GLY A O 1
ATOM 1336 N N . ILE A 1 173 ? 9.385 7.071 -7.146 1.00 95.56 173 ILE A N 1
ATOM 1337 C CA . ILE A 1 173 ? 8.684 7.761 -6.049 1.00 95.56 173 ILE A CA 1
ATOM 1338 C C . ILE A 1 173 ? 9.187 9.205 -5.938 1.00 95.56 173 ILE A C 1
ATOM 1340 O O . ILE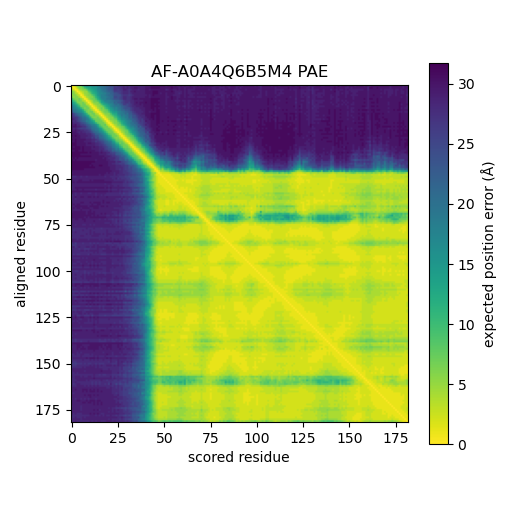 A 1 173 ? 8.381 10.131 -5.972 1.00 95.56 173 ILE A O 1
ATOM 1344 N N . GLU A 1 174 ? 10.507 9.420 -5.880 1.00 95.81 174 GLU A N 1
ATOM 1345 C CA . GLU A 1 174 ? 11.102 10.764 -5.779 1.00 95.81 174 GLU A CA 1
ATOM 1346 C C . GLU A 1 174 ? 10.747 11.658 -6.981 1.00 95.81 174 GLU A C 1
ATOM 1348 O O . GLU A 1 174 ? 10.461 12.845 -6.819 1.00 95.81 174 GLU A O 1
ATOM 1353 N N . LYS A 1 175 ? 10.704 11.086 -8.191 1.00 97.00 175 LYS A N 1
ATOM 1354 C CA . LYS A 1 175 ? 10.315 11.784 -9.431 1.00 97.00 175 LYS A CA 1
ATOM 1355 C C . LYS A 1 175 ? 8.794 11.934 -9.598 1.00 97.00 175 LYS A C 1
ATOM 1357 O O . LYS A 1 175 ? 8.363 12.565 -10.562 1.00 97.00 175 LYS A O 1
ATOM 1362 N N . GLY A 1 176 ? 7.977 11.341 -8.722 1.00 96.69 176 GLY A N 1
ATOM 1363 C CA . GLY A 1 176 ? 6.514 11.334 -8.832 1.00 96.69 176 GLY A CA 1
ATOM 1364 C C . GLY A 1 176 ? 5.971 10.568 -10.049 1.00 96.69 176 GLY A C 1
ATOM 1365 O O . GLY A 1 176 ? 4.874 10.864 -10.523 1.00 96.69 176 GLY A O 1
ATOM 1366 N N . LYS A 1 177 ? 6.733 9.607 -10.589 1.00 96.69 177 LYS A N 1
ATOM 1367 C CA . LYS A 1 177 ? 6.349 8.780 -11.741 1.00 96.69 177 LYS A CA 1
ATOM 1368 C C . LYS A 1 177 ? 6.773 7.328 -11.528 1.00 96.69 177 LYS A C 1
ATOM 1370 O O . LYS A 1 177 ? 7.949 6.995 -11.640 1.00 96.69 177 LYS A O 1
ATOM 1375 N N . LEU A 1 178 ? 5.781 6.465 -11.335 1.00 96.69 178 LEU A N 1
ATOM 1376 C CA . LEU A 1 178 ? 5.933 5.013 -11.298 1.00 96.69 178 LEU A CA 1
ATOM 1377 C C . LEU A 1 178 ? 5.385 4.385 -12.585 1.00 96.69 178 LEU A C 1
ATOM 1379 O O . LEU A 1 178 ? 4.359 4.826 -13.105 1.00 96.69 178 LEU A O 1
ATOM 1383 N N . ALA A 1 179 ? 6.087 3.372 -13.087 1.00 95.88 179 ALA A N 1
ATOM 1384 C CA . ALA A 1 179 ? 5.679 2.516 -14.197 1.00 95.88 179 ALA A CA 1
ATOM 1385 C C . ALA A 1 179 ? 6.088 1.082 -13.835 1.00 95.88 179 ALA A C 1
ATOM 1387 O O . ALA A 1 179 ? 7.248 0.835 -13.495 1.00 95.88 179 ALA A O 1
ATOM 1388 N N . PHE A 1 180 ? 5.116 0.179 -13.787 1.00 95.88 180 PHE A N 1
ATOM 1389 C CA . PHE A 1 180 ? 5.292 -1.196 -13.347 1.00 95.88 180 PHE A CA 1
ATOM 1390 C C . PHE A 1 180 ? 4.172 -2.086 -13.886 1.00 95.88 180 PHE A C 1
ATOM 1392 O O . PHE A 1 180 ? 3.051 -1.635 -14.134 1.00 95.88 180 PHE A O 1
ATOM 1399 N N . SER A 1 181 ? 4.484 -3.374 -13.968 1.00 94.69 181 SER A N 1
ATOM 1400 C CA . SER A 1 181 ? 3.601 -4.442 -14.420 1.00 94.69 181 SER A CA 1
ATOM 1401 C C . SER A 1 181 ? 3.404 -5.477 -13.308 1.00 94.69 181 SER A C 1
ATOM 1403 O O . SER A 1 181 ? 4.343 -5.754 -12.556 1.00 94.69 181 SER A O 1
ATOM 1405 N N . PHE A 1 182 ? 2.192 -6.031 -13.216 1.00 90.88 182 PHE A N 1
ATOM 1406 C CA . PHE A 1 182 ? 1.815 -7.153 -12.342 1.00 90.88 182 PHE A CA 1
ATOM 1407 C C . PHE A 1 182 ? 1.923 -8.493 -13.096 1.00 90.88 182 PHE A C 1
ATOM 1409 O O . PHE A 1 182 ? 1.685 -8.475 -14.327 1.00 90.88 182 PHE A O 1
#

Sequence (182 aa):
MAKAAVKSASKAKVKAAAAKKTAKKTVTKKTTTKKKTARVKAPEAKPLLKEYNKKRD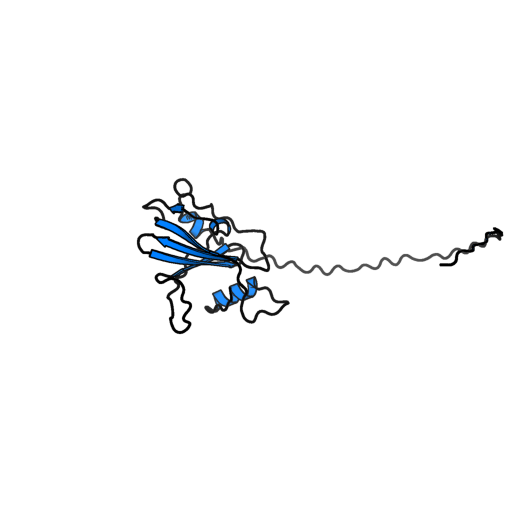FSKTAEPEGAVYANRSKRLAFVVQKHEASHLHYDIRLEVEGVMKSWACPKGPSFDPSVKRLAVEVEDHPVSYNDFEGTIPSGEYGGGTVMIWDYGYYTVDDAGKDDDPEQLMLEGIEKGKLAFSF

Foldseek 3Di:
DDDDDDDYDDDDDDDDDDDDDDDDDDPPPPPPPPPPPPPPPPPPDDPQCPVVQVQDDVVQFPADHADQAPDDDLWKKWFWKFWFDPATWIKTWTDARSWTFIWTWRVDDDPDPVDDTDTHTDGTHGPSRRPDFAATPPPGDSGTGIDTPDMDTKAFPPDDPPDRRNVVVVVCVVVVHGHMDD

Mean predicted aligned error: 13.07 Å

Radius of gyration: 31.46 Å; Cα contacts (8 Å, |Δi|>4): 269; chains: 1; bounding box: 87×75×52 Å